Protein 7EF7 (pdb70)

Sequence (236 aa):
FSPINCLIFALDDTLYPLKTGIAPAVKKNIDDFLVEKFGFSESKASSLRVELFKTYGSTLAGLRALGHDVHPDEYHSFVHGRLPYGSIEPNNKLRNLLNKIKQRKIIFTNSDKNHAVKVLKKLGLEDCFEEMICFETMNPNLFGSTTRPDEYPVVLKPSLTAMDICIRVANVDPRRTVFLDDNIHNITAGKSVGLRTILVGRAEKTKDADYAVETVTEIATAVPEIWATATATGGF

Radius of gyration: 18.12 Å; Cα contacts (8 Å, |Δi|>4): 404; chains: 1; bounding box: 36×35×64 Å

B-factor: mean 50.55, std 9.49, range [36.73, 96.39]

Structure (mmCIF, N/CA/C/O backbone):
data_7EF7
#
_entry.id   7EF7
#
_cell.length_a   37.670
_cell.length_b   56.779
_cell.length_c   56.958
_cell.angle_alpha   90.00
_cell.angle_beta   92.92
_cell.angle_gamma   90.00
#
_symmetry.space_group_name_H-M   'P 1 21 1'
#
loop_
_entity.id
_entity.type
_entity.pdbx_description
1 polymer At2g32150/F22D22.10
2 non-polymer 'MAGNESIUM ION'
3 non-polymer "XANTHOSINE-5'-MONOPHOSPHATE"
4 water water
#
loop_
_atom_site.group_PDB
_atom_site.id
_atom_site.type_symbol
_atom_site.label_atom_id
_atom_site.label_alt_id
_atom_site.label_comp_id
_atom_site.label_asym_id
_atom_site.label_entity_id
_atom_site.label_seq_id
_atom_site.pdbx_PDB_ins_code
_atom_site.Cartn_x
_atom_site.Cartn_y
_atom_site.Cartn_z
_atom_site.occupancy
_atom_site.B_iso_or_equiv
_atom_site.auth_seq_id
_atom_site.auth_comp_id
_atom_site.auth_asym_id
_atom_site.auth_atom_id
_atom_site.pdbx_PDB_model_num
ATOM 1 N N . PHE A 1 3 ? 3.815 -8.750 9.014 1.00 61.12 3 PHE A N 1
ATOM 2 C CA . PHE A 1 3 ? 2.755 -7.949 8.414 1.00 64.76 3 PHE A CA 1
ATOM 3 C C . PHE A 1 3 ? 3.335 -6.907 7.458 1.00 59.95 3 PHE A C 1
ATOM 4 O O . PHE A 1 3 ? 4.204 -6.114 7.831 1.00 57.27 3 PHE A O 1
ATOM 12 N N . SER A 1 4 ? 2.844 -6.921 6.220 1.00 58.58 4 SER A N 1
ATOM 13 C CA . SER A 1 4 ? 3.266 -5.962 5.213 1.00 57.59 4 SER A CA 1
ATOM 14 C C . SER A 1 4 ? 2.047 -5.171 4.725 1.00 51.54 4 SER A C 1
ATOM 15 O O . SER A 1 4 ? 1.168 -5.737 4.075 1.00 55.60 4 SER A O 1
ATOM 17 N N . PRO A 1 5 ? 1.977 -3.873 5.079 1.00 48.03 5 PRO A N 1
ATOM 18 C CA . PRO A 1 5 ? 0.860 -3.008 4.698 1.00 47.03 5 PRO A CA 1
ATOM 19 C C . PRO A 1 5 ? 0.802 -2.808 3.192 1.00 46.57 5 PRO A C 1
ATOM 20 O O . PRO A 1 5 ? 1.815 -2.942 2.492 1.00 50.29 5 PRO A O 1
ATOM 24 N N . ILE A 1 6 ? -0.391 -2.484 2.728 1.00 46.03 6 ILE A N 1
ATOM 25 C CA . ILE A 1 6 ? -0.651 -2.232 1.321 1.00 42.23 6 ILE A CA 1
ATOM 26 C C . ILE A 1 6 ? -1.065 -0.778 1.208 1.00 44.30 6 ILE A C 1
ATOM 27 O O . ILE A 1 6 ? -2.055 -0.377 1.809 1.00 47.44 6 ILE A O 1
ATOM 32 N N . ASN A 1 7 ? -0.300 0.029 0.485 1.00 45.08 7 ASN A N 1
ATOM 33 C CA . ASN A 1 7 ? -0.659 1.438 0.350 1.00 44.25 7 ASN A CA 1
ATOM 34 C C . ASN A 1 7 ? -1.162 1.765 -1.063 1.00 50.21 7 ASN A C 1
ATOM 35 O O . ASN A 1 7 ? -1.656 2.863 -1.316 1.00 49.84 7 ASN A O 1
ATOM 40 N N . CYS A 1 8 ? -1.064 0.802 -1.973 1.00 46.04 8 CYS A N 1
ATOM 41 C CA . CYS A 1 8 ? -1.347 1.079 -3.382 1.00 47.27 8 CYS A CA 1
ATOM 42 C C . CYS A 1 8 ? -1.793 -0.171 -4.097 1.00 44.08 8 CYS A C 1
ATOM 43 O O . CYS A 1 8 ? -1.205 -1.232 -3.896 1.00 43.04 8 CYS A O 1
ATOM 46 N N . LEU A 1 9 ? -2.815 -0.049 -4.956 1.00 41.32 9 LEU A N 1
ATOM 47 C CA . LEU A 1 9 ? -3.267 -1.164 -5.769 1.00 39.81 9 LEU A CA 1
ATOM 48 C C . LEU A 1 9 ? -3.141 -0.736 -7.232 1.00 41.47 9 LEU A C 1
ATOM 49 O O . LEU A 1 9 ? -3.676 0.307 -7.621 1.00 43.44 9 LEU A O 1
ATOM 54 N N . ILE A 1 10 ? -2.483 -1.560 -8.034 1.00 39.44 10 ILE A N 1
ATOM 55 C CA . ILE A 1 10 ? -2.303 -1.283 -9.460 1.00 36.73 10 ILE A CA 1
ATOM 56 C C . ILE A 1 10 ? -3.052 -2.305 -10.273 1.00 40.69 10 ILE A C 1
ATOM 57 O O . ILE A 1 10 ? -2.825 -3.506 -10.123 1.00 41.10 10 ILE A O 1
ATOM 62 N N . PHE A 1 11 ? -3.950 -1.842 -11.151 1.00 40.58 11 PHE A N 1
ATOM 63 C CA . PHE A 1 11 ? -4.822 -2.737 -11.894 1.00 40.72 11 PHE A CA 1
ATOM 64 C C . PHE A 1 11 ? -4.558 -2.682 -13.383 1.00 39.55 11 PHE A C 1
ATOM 65 O O . PHE A 1 11 ? -4.556 -1.599 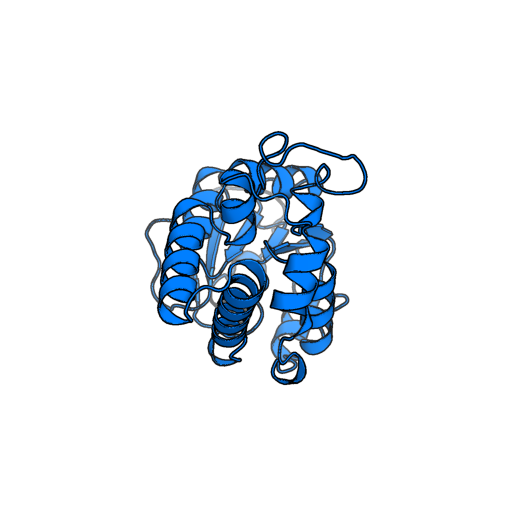-13.954 1.00 40.95 11 PHE A O 1
ATOM 73 N N . ALA A 1 12 ? -4.445 -3.839 -14.025 1.00 38.72 12 ALA A N 1
ATOM 74 C CA . ALA A 1 12 ? -4.570 -3.911 -15.469 1.00 41.72 12 ALA A CA 1
ATOM 75 C C . ALA A 1 12 ? -6.024 -3.598 -15.811 1.00 41.19 12 ALA A C 1
ATOM 76 O O . ALA A 1 12 ? -6.904 -3.543 -14.919 1.00 40.89 12 ALA A O 1
ATOM 78 N N . LEU A 1 13 ? -6.286 -3.395 -17.093 1.00 38.77 13 LEU A N 1
ATOM 79 C CA . LEU A 1 13 ? -7.646 -3.031 -17.526 1.00 40.73 13 LEU A CA 1
ATOM 80 C C . LEU A 1 13 ? -8.349 -4.188 -18.200 1.00 41.77 13 LEU A C 1
ATOM 81 O O . LEU A 1 13 ? -9.341 -4.727 -17.685 1.00 41.55 13 LEU A O 1
ATOM 86 N N . ASP A 1 14 ? -7.889 -4.549 -19.389 1.00 40.69 14 ASP A N 1
ATOM 87 C CA . ASP A 1 14 ? -8.652 -5.481 -20.214 1.00 42.57 14 ASP A CA 1
ATOM 88 C C . ASP A 1 14 ? -8.645 -6.888 -19.632 1.00 41.06 14 ASP A C 1
ATOM 89 O O . ASP A 1 14 ? -7.584 -7.473 -19.390 1.00 41.59 14 ASP A O 1
ATOM 94 N N . ASP A 1 15 ? -9.853 -7.399 -19.389 1.00 40.31 15 ASP A N 1
ATOM 95 C CA . ASP A 1 15 ? -10.079 -8.722 -18.794 1.00 42.25 15 ASP A CA 1
ATOM 96 C C . ASP A 1 15 ? -9.587 -8.846 -17.355 1.00 39.38 15 ASP A C 1
ATOM 97 O O . ASP A 1 15 ? -9.500 -9.952 -16.797 1.00 44.27 15 ASP A O 1
ATOM 102 N N . THR A 1 16 ? -9.309 -7.699 -16.743 1.00 40.03 16 THR A N 1
ATOM 103 C CA . THR A 1 16 ? -9.077 -7.615 -15.306 1.00 39.97 16 THR A CA 1
ATOM 104 C C . THR A 1 16 ? -10.250 -6.876 -14.626 1.00 41.55 16 THR A C 1
ATOM 105 O O . THR A 1 16 ? -10.865 -7.410 -13.707 1.00 44.49 16 THR A O 1
ATOM 109 N N . LEU A 1 17 ? -10.575 -5.666 -15.085 1.00 39.89 17 LEU A N 1
ATOM 110 C CA . LEU A 1 17 ? -11.681 -4.903 -14.501 1.00 39.43 17 LEU A CA 1
ATOM 111 C C . LEU A 1 17 ? -13.024 -5.252 -15.117 1.00 41.01 17 LEU A C 1
ATOM 112 O O . LEU A 1 17 ? -14.083 -4.848 -14.595 1.00 47.16 17 LEU A O 1
ATOM 117 N N . TYR A 1 18 ? -13.005 -5.971 -16.238 1.00 39.94 18 TYR A N 1
ATOM 118 C CA . TYR A 1 18 ? -14.241 -6.586 -16.719 1.00 42.48 18 TYR A CA 1
ATOM 119 C C . TYR A 1 18 ? -13.896 -8.042 -16.999 1.00 45.01 18 TYR A C 1
ATOM 120 O O . TYR A 1 18 ? -12.733 -8.368 -17.232 1.00 42.73 18 TYR A O 1
ATOM 129 N N . PRO A 1 19 ? -14.886 -8.929 -16.953 1.00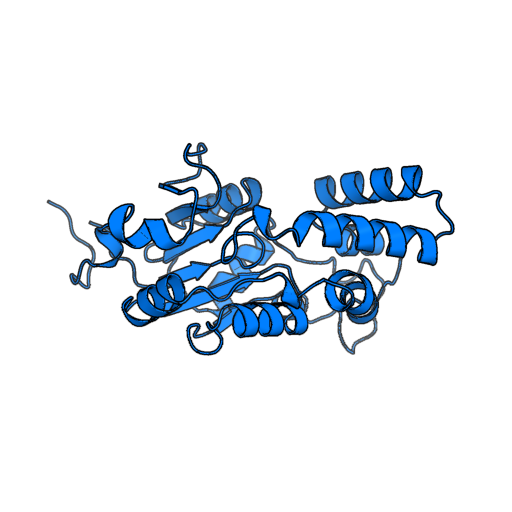 44.99 19 PRO A N 1
ATOM 130 C CA . PRO A 1 19 ? -14.593 -10.355 -17.131 1.00 43.80 19 PRO A CA 1
ATOM 131 C C . PRO A 1 19 ? -14.356 -10.727 -18.596 1.00 47.62 19 PRO A C 1
ATOM 132 O O . PRO A 1 19 ? -14.900 -10.072 -19.485 1.00 47.48 19 PRO A O 1
ATOM 136 N N . LEU A 1 20 ? -13.579 -11.780 -18.818 1.00 46.06 20 LEU A N 1
ATOM 137 C CA . LEU A 1 20 ? -13.258 -12.257 -20.171 1.00 43.57 20 LEU A CA 1
ATOM 138 C C . LEU A 1 20 ? -14.527 -12.512 -20.993 1.00 47.82 20 LEU A C 1
ATOM 139 O O . LEU A 1 20 ? -14.563 -12.237 -22.195 1.00 46.60 20 LEU A O 1
ATOM 144 N N . LYS A 1 21 ? -15.580 -12.998 -20.332 1.00 49.64 21 LYS A N 1
ATOM 145 C CA . LYS A 1 21 ? -16.837 -13.314 -21.020 1.00 47.28 21 LYS A CA 1
ATOM 146 C C . LYS A 1 21 ? -17.497 -12.107 -21.670 1.00 48.05 21 LYS A C 1
ATOM 147 O O . LYS A 1 21 ? -18.429 -12.263 -22.465 1.00 49.96 21 LYS A O 1
ATOM 153 N N . THR A 1 22 ? -17.060 -10.904 -21.306 1.00 43.93 22 THR A N 1
ATOM 154 C CA . THR A 1 22 ? -17.570 -9.689 -21.949 1.00 43.14 22 THR A CA 1
ATOM 155 C C . THR A 1 22 ? -17.488 -9.755 -23.473 1.00 47.34 22 THR A C 1
ATOM 156 O O . THR A 1 22 ? -18.377 -9.265 -24.166 1.00 47.51 22 THR A O 1
ATOM 160 N N . GLY A 1 23 ? -16.404 -10.343 -23.972 1.00 47.11 23 GLY A N 1
ATOM 161 C CA . GLY A 1 23 ? -16.288 -10.618 -25.394 1.00 44.31 23 GLY A CA 1
ATOM 162 C C . GLY A 1 23 ? -15.387 -9.629 -26.113 1.00 47.39 23 GLY A C 1
ATOM 163 O O . GLY A 1 23 ? -15.346 -9.594 -27.343 1.00 45.68 23 GLY A O 1
ATOM 164 N N . ILE A 1 24 ? -14.695 -8.786 -25.358 1.00 42.99 24 ILE A N 1
ATOM 165 C CA . ILE A 1 24 ? -13.817 -7.800 -25.996 1.00 45.49 24 ILE A CA 1
ATOM 166 C C . ILE A 1 24 ? -12.577 -8.498 -26.585 1.00 45.46 24 ILE A C 1
ATOM 167 O O . ILE A 1 24 ? -12.130 -8.159 -27.707 1.00 42.38 24 ILE A O 1
ATOM 172 N N . ALA A 1 25 ? -12.042 -9.487 -25.866 1.00 43.80 25 ALA A N 1
ATOM 173 C CA . ALA A 1 25 ? -10.809 -10.171 -26.280 1.00 44.22 25 ALA A CA 1
ATOM 174 C C . ALA A 1 25 ? -10.934 -10.766 -27.687 1.00 43.96 25 ALA A C 1
ATOM 175 O O . ALA A 1 25 ? -10.071 -10.504 -28.499 1.00 42.04 25 ALA A O 1
ATOM 177 N N . PRO A 1 26 ? -12.018 -11.520 -27.987 1.00 46.40 26 PRO A N 1
ATOM 178 C CA . PRO A 1 26 ? -12.137 -12.015 -29.370 1.00 46.24 26 PRO A CA 1
ATOM 179 C C . PRO A 1 26 ? -12.298 -10.899 -30.381 1.00 45.27 26 PRO A C 1
ATOM 180 O O . PRO A 1 26 ? -11.831 -11.039 -31.524 1.00 47.80 26 PRO A O 1
ATOM 184 N N . ALA A 1 27 ? -12.958 -9.814 -30.005 1.00 42.94 27 ALA A N 1
ATOM 185 C CA . ALA A 1 27 ? -13.162 -8.724 -30.959 1.00 44.81 27 ALA A CA 1
ATOM 186 C C . ALA A 1 27 ? -11.811 -8.049 -31.262 1.00 43.31 27 ALA A C 1
ATOM 187 O O . ALA A 1 27 ? -11.575 -7.604 -32.389 1.00 41.86 27 ALA A O 1
ATOM 189 N N . VAL A 1 28 ? -10.940 -7.944 -30.250 1.00 41.87 28 VAL A N 1
ATOM 190 C CA . VAL A 1 28 ? -9.610 -7.376 -30.474 1.00 41.33 28 VAL A CA 1
ATOM 191 C C . VAL A 1 28 ? -8.841 -8.234 -31.451 1.00 40.64 28 VAL A C 1
ATOM 192 O O . VAL A 1 28 ? -8.233 -7.707 -32.386 1.00 40.64 28 VAL A O 1
ATOM 196 N N . LYS A 1 29 ? -8.816 -9.547 -31.223 1.00 44.17 29 LYS A N 1
ATOM 197 C CA . LYS A 1 29 ? -8.154 -10.477 -32.144 1.00 44.39 29 LYS A CA 1
ATOM 198 C C . LYS A 1 29 ? -8.655 -10.336 -33.597 1.00 47.73 29 LYS A C 1
ATOM 199 O O . LYS A 1 29 ? -7.855 -10.238 -34.539 1.00 44.61 29 LYS A O 1
ATOM 205 N N . LYS A 1 30 ? -9.967 -10.310 -33.774 1.00 44.49 30 LYS A N 1
ATOM 206 C CA . LYS A 1 30 ? -10.552 -10.134 -35.111 1.00 43.01 30 LYS A CA 1
ATOM 207 C C . LYS A 1 30 ? -10.136 -8.818 -35.743 1.00 44.26 30 LYS A C 1
ATOM 208 O O . LYS A 1 30 ? -9.808 -8.753 -36.949 1.00 45.61 30 LYS A O 1
ATOM 214 N N . ASN A 1 31 ? -10.135 -7.756 -34.949 1.00 40.62 31 ASN A N 1
ATOM 215 C CA . ASN A 1 31 ? -9.753 -6.445 -35.458 1.00 42.59 31 ASN A CA 1
ATOM 216 C C . ASN A 1 31 ? -8.278 -6.381 -35.841 1.00 44.58 31 ASN A C 1
ATOM 217 O O . ASN A 1 31 ? -7.948 -5.797 -36.857 1.00 41.71 31 ASN A O 1
ATOM 222 N N . ILE A 1 32 ? -7.408 -6.985 -35.042 1.00 42.05 32 ILE A N 1
ATOM 223 C CA . ILE A 1 32 ? -6.001 -7.083 -35.431 1.00 38.67 32 ILE A CA 1
ATOM 224 C C . ILE A 1 32 ? -5.862 -7.827 -36.764 1.00 42.97 32 ILE A C 1
ATOM 225 O O . ILE A 1 32 ? -5.134 -7.373 -37.663 1.00 41.81 32 ILE A O 1
ATOM 230 N N . ASP A 1 33 ? -6.540 -8.962 -36.889 1.00 43.33 33 ASP A N 1
ATOM 231 C CA . ASP A 1 33 ? -6.473 -9.709 -38.152 1.00 45.11 33 ASP A CA 1
ATOM 232 C C . ASP A 1 33 ? -6.964 -8.854 -39.319 1.00 49.00 33 ASP A C 1
ATOM 233 O O . ASP A 1 33 ? -6.329 -8.837 -40.399 1.00 44.29 33 ASP A O 1
ATOM 238 N N . ASP A 1 34 ? -8.054 -8.116 -39.106 1.00 44.46 34 ASP A N 1
ATOM 239 C CA . ASP A 1 34 ? -8.590 -7.283 -40.186 1.00 46.08 34 ASP A CA 1
ATOM 240 C C . ASP A 1 34 ? -7.609 -6.154 -40.529 1.00 45.05 34 ASP A C 1
ATOM 241 O O . ASP A 1 34 ? -7.480 -5.737 -41.680 1.00 44.33 34 ASP A O 1
ATOM 246 N N . PHE A 1 35 ? -6.913 -5.662 -39.513 1.00 43.22 35 PHE A N 1
ATOM 247 C CA . PHE A 1 35 ? -5.932 -4.623 -39.721 1.00 43.15 35 PHE A CA 1
ATOM 248 C C . PHE A 1 35 ? -4.776 -5.152 -40.599 1.00 46.36 35 PHE A C 1
ATOM 249 O O . PHE A 1 35 ? -4.321 -4.478 -41.525 1.00 42.61 35 PHE A O 1
ATOM 257 N N . LEU A 1 36 ? -4.332 -6.373 -40.319 1.00 42.32 36 LEU A N 1
ATOM 258 C CA . LEU A 1 36 ? -3.216 -6.958 -41.040 1.00 41.98 36 LEU A CA 1
ATOM 259 C C . LEU A 1 36 ? -3.626 -7.271 -42.468 1.00 42.31 36 LEU A C 1
ATOM 260 O O . LEU A 1 36 ? -2.814 -7.105 -43.396 1.00 43.66 36 LEU A O 1
ATOM 265 N N . VAL A 1 37 ? -4.865 -7.718 -42.643 1.00 39.67 37 VAL A N 1
ATOM 266 C CA . VAL A 1 37 ? -5.357 -7.962 -44.013 1.00 39.64 37 VAL A CA 1
ATOM 267 C C . VAL A 1 37 ? -5.386 -6.640 -44.777 1.00 46.88 37 VAL A C 1
ATOM 268 O O . VAL A 1 37 ? -4.965 -6.576 -45.935 1.00 43.45 37 VAL A O 1
ATOM 272 N N . GLU A 1 38 ? -5.891 -5.588 -44.149 1.00 43.49 38 GLU A N 1
ATOM 273 C CA . GLU A 1 38 ? -5.959 -4.279 -44.790 1.00 49.36 38 GLU A CA 1
ATOM 274 C C . GLU A 1 38 ? -4.579 -3.753 -45.160 1.00 50.54 38 GLU A C 1
ATOM 275 O O . GLU A 1 38 ? -4.371 -3.262 -46.263 1.00 49.13 38 GLU A O 1
ATOM 281 N N . LYS A 1 39 ? -3.641 -3.873 -44.229 1.00 43.04 39 LYS A N 1
ATOM 282 C CA . LYS A 1 39 ? -2.274 -3.419 -44.429 1.00 47.75 39 LYS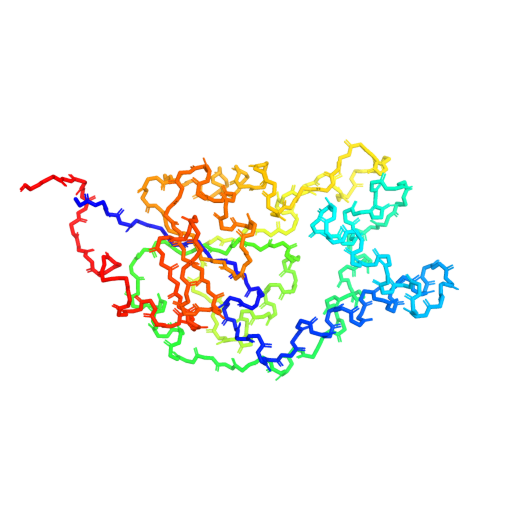 A CA 1
ATOM 283 C C . LYS A 1 39 ? -1.515 -4.194 -45.499 1.00 48.00 39 LYS A C 1
ATOM 284 O O . LYS A 1 39 ? -0.802 -3.606 -46.327 1.00 45.25 39 LYS A O 1
ATOM 290 N N . PHE A 1 40 ? -1.634 -5.518 -45.477 1.00 43.54 40 PHE A N 1
ATOM 291 C CA . PHE A 1 40 ? -0.689 -6.331 -46.245 1.00 41.88 40 PHE A CA 1
ATOM 292 C C . PHE A 1 40 ? -1.310 -7.208 -47.313 1.00 45.94 40 PHE A C 1
ATOM 293 O O . PHE A 1 40 ? -0.585 -7.828 -48.100 1.00 48.78 40 PHE A O 1
ATOM 301 N N . GLY A 1 41 ? -2.633 -7.248 -47.364 1.00 43.91 41 GLY A N 1
ATOM 302 C CA . GLY A 1 41 ? -3.306 -8.078 -48.353 1.00 50.21 41 GLY A CA 1
ATOM 303 C C . GLY A 1 41 ? -3.199 -9.559 -48.018 1.00 48.89 41 GLY A C 1
ATOM 304 O O . GLY A 1 41 ? -3.401 -10.404 -48.894 1.00 58.56 41 GLY A O 1
ATOM 305 N N . PHE A 1 42 ? -2.904 -9.861 -46.749 1.00 51.99 42 PHE A N 1
ATOM 306 C CA . PHE A 1 42 ? -2.852 -11.233 -46.238 1.00 55.88 42 PHE A CA 1
ATOM 307 C C . PHE A 1 42 ? -4.190 -11.933 -46.366 1.00 46.70 42 PHE A C 1
ATOM 308 O O . PHE A 1 42 ? -5.236 -11.286 -46.306 1.00 49.23 42 PHE A O 1
ATOM 316 N N . SER A 1 43 ? -4.180 -13.260 -46.471 1.00 46.42 43 SER A N 1
ATOM 317 C CA . SER A 1 43 ? -5.408 -14.010 -46.171 1.00 47.82 43 SER A CA 1
ATOM 318 C C . SER A 1 43 ? -5.719 -13.888 -44.670 1.00 45.95 43 SER A C 1
ATOM 319 O O . SER A 1 43 ? -4.856 -13.504 -43.890 1.00 46.45 43 SER A O 1
ATOM 322 N N . GLU A 1 44 ? -6.934 -14.219 -44.264 1.00 45.66 44 GLU A N 1
ATOM 323 C CA . GLU A 1 44 ? -7.285 -14.118 -42.847 1.00 48.98 44 GLU A CA 1
ATOM 324 C C . GLU A 1 44 ? -6.503 -15.134 -42.011 1.00 50.50 44 GLU A C 1
ATOM 325 O O . GLU A 1 44 ? -6.087 -14.853 -40.873 1.00 48.48 44 GLU A O 1
ATOM 331 N N . SER A 1 45 ? -6.277 -16.308 -42.592 1.00 50.40 45 SER A N 1
ATOM 332 C CA . SER A 1 45 ? -5.500 -17.360 -41.937 1.00 52.19 45 SER A CA 1
ATOM 333 C C . SER A 1 45 ? -4.054 -16.927 -41.698 1.00 47.54 45 SER A C 1
ATOM 334 O O . SER A 1 45 ? -3.507 -17.154 -40.616 1.00 48.20 45 SER A O 1
ATOM 337 N N . LYS A 1 46 ? -3.447 -16.274 -42.680 1.00 47.30 46 LYS A N 1
ATOM 338 C CA . LYS A 1 46 ? -2.072 -15.809 -42.521 1.00 45.74 46 LYS A CA 1
ATOM 339 C C . LYS A 1 46 ? -2.032 -14.660 -41.516 1.00 48.28 46 LYS A C 1
ATOM 340 O O . LYS A 1 46 ? -1.110 -14.577 -40.702 1.00 46.30 46 LYS A O 1
ATOM 346 N N . ALA A 1 47 ? -3.052 -13.800 -41.555 1.00 47.48 47 ALA A N 1
ATOM 347 C CA . ALA A 1 47 ? -3.149 -12.675 -40.626 1.00 47.53 47 ALA A CA 1
ATOM 348 C C . ALA A 1 47 ? -3.152 -13.173 -39.181 1.00 47.04 47 ALA A C 1
ATOM 349 O O . ALA A 1 47 ? -2.388 -12.686 -38.348 1.00 45.58 47 ALA A O 1
ATOM 351 N N . SER A 1 48 ? -3.999 -14.157 -38.898 1.00 47.89 48 SER A N 1
ATOM 352 C CA . SER A 1 48 ? -4.129 -14.675 -37.537 1.00 48.21 48 SER A CA 1
ATOM 353 C C . SER A 1 48 ? -2.819 -15.283 -37.067 1.00 51.99 48 SER A C 1
ATOM 354 O O . SER A 1 48 ? -2.393 -15.066 -35.928 1.00 50.51 48 SER A O 1
ATOM 357 N N . SER A 1 49 ? -2.204 -16.061 -37.953 1.00 50.77 49 SER A N 1
ATOM 358 C CA . SER A 1 49 ? -0.889 -16.670 -37.719 1.00 47.92 49 SER A CA 1
ATOM 359 C C . SER A 1 49 ? 0.152 -15.628 -37.325 1.00 51.35 49 SER A C 1
ATOM 360 O O . SER A 1 49 ? 0.942 -15.822 -36.382 1.00 53.38 49 SER A O 1
ATOM 363 N N . LEU A 1 50 ? 0.148 -14.505 -38.032 1.00 46.06 50 LEU A N 1
ATOM 364 C CA . LEU A 1 50 ? 1.106 -13.447 -37.765 1.00 44.59 50 LEU A CA 1
ATOM 365 C C . LEU A 1 50 ? 0.793 -12.748 -36.446 1.00 45.98 50 LEU A C 1
ATOM 366 O O . LEU A 1 50 ? 1.714 -12.459 -35.679 1.00 49.47 50 LEU A O 1
ATOM 371 N N . ARG A 1 51 ? -0.492 -12.496 -36.181 1.00 45.26 51 ARG A N 1
ATOM 372 C CA . ARG A 1 51 ? -0.896 -11.852 -34.949 1.00 42.60 51 ARG A CA 1
ATOM 373 C C . ARG A 1 51 ? -0.382 -12.648 -33.764 1.00 48.15 51 ARG A C 1
ATOM 374 O O . ARG A 1 51 ? 0.199 -12.081 -32.839 1.00 47.54 51 ARG A O 1
ATOM 382 N N . VAL A 1 52 ? -0.610 -13.959 -33.783 1.00 46.07 52 VAL A N 1
ATOM 383 C CA . VAL A 1 52 ? -0.247 -14.787 -32.617 1.00 46.54 52 VAL A CA 1
ATOM 384 C C . VAL A 1 52 ? 1.263 -14.845 -32.453 1.00 53.38 52 VAL A C 1
ATOM 385 O O . VAL A 1 52 ? 1.791 -14.771 -31.326 1.00 50.83 52 VAL A O 1
ATOM 389 N N . GLU A 1 53 ? 1.964 -14.953 -33.570 1.00 50.06 53 GLU A N 1
ATOM 390 C CA . GLU A 1 53 ? 3.424 -14.926 -33.561 1.00 47.41 53 GLU A CA 1
ATOM 391 C C . GLU A 1 53 ? 3.949 -13.637 -32.924 1.00 52.43 53 GLU A C 1
ATOM 392 O O . GLU A 1 53 ? 4.814 -13.680 -32.048 1.00 55.90 53 GLU A O 1
ATOM 398 N N . LEU A 1 54 ? 3.409 -12.498 -33.346 1.00 46.92 54 LEU A N 1
ATOM 399 C CA . LEU A 1 54 ? 3.895 -11.191 -32.896 1.00 45.99 54 LEU A CA 1
ATOM 400 C C . LEU A 1 54 ? 3.501 -10.907 -31.457 1.00 49.6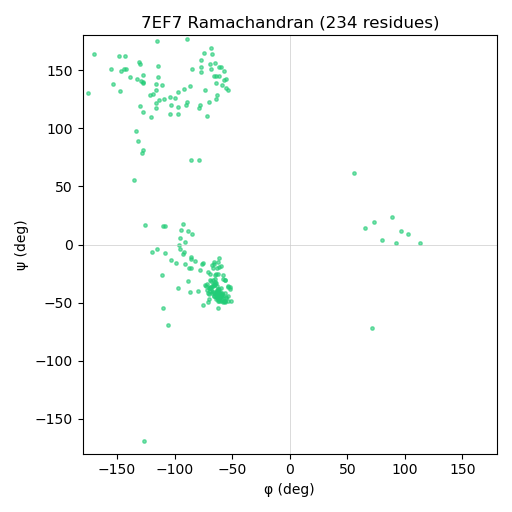9 54 LEU A C 1
ATOM 401 O O . LEU A 1 54 ? 4.269 -10.287 -30.721 1.00 47.13 54 LEU A O 1
ATOM 406 N N . PHE A 1 55 ? 2.313 -11.356 -31.058 1.00 46.11 55 PHE A N 1
ATOM 407 C CA . PHE A 1 55 ? 1.840 -11.207 -29.676 1.00 46.61 55 PHE A CA 1
ATOM 408 C C . PHE A 1 55 ? 2.705 -12.031 -28.728 1.00 52.11 55 PHE A C 1
ATOM 409 O O . PHE A 1 55 ? 3.122 -11.557 -27.667 1.00 53.02 55 PHE A O 1
ATOM 417 N N . LYS A 1 56 ? 2.994 -13.259 -29.136 1.00 53.80 56 LYS A N 1
ATOM 418 C CA . LYS A 1 56 ? 3.851 -14.165 -28.363 1.00 57.21 56 LYS A CA 1
ATOM 419 C C . LYS A 1 56 ? 5.283 -13.636 -28.212 1.00 57.59 56 LYS A C 1
ATOM 420 O O . LYS A 1 56 ? 5.900 -13.749 -27.148 1.00 57.21 56 LYS A O 1
ATOM 426 N N . THR A 1 57 ? 5.816 -13.034 -29.263 1.00 54.56 57 THR A N 1
ATOM 427 C CA . THR A 1 57 ? 7.218 -12.618 -29.248 1.00 52.70 57 THR A CA 1
ATOM 428 C C . THR A 1 57 ? 7.411 -11.224 -28.645 1.00 59.38 57 THR A C 1
ATOM 429 O O . THR A 1 57 ? 8.334 -11.012 -27.856 1.00 60.19 57 THR A O 1
ATOM 433 N N . TYR A 1 58 ? 6.519 -10.292 -28.968 1.00 52.64 58 TYR A N 1
ATOM 434 C CA . TYR A 1 58 ? 6.692 -8.889 -28.585 1.00 47.46 58 TYR A CA 1
ATOM 435 C C . TYR A 1 58 ? 5.639 -8.352 -27.622 1.00 45.74 58 TYR A C 1
ATOM 436 O O . TYR A 1 58 ? 5.726 -7.201 -27.204 1.00 51.80 58 TYR A O 1
ATOM 445 N N . GLY A 1 59 ? 4.646 -9.167 -27.288 1.00 48.20 59 GLY A N 1
ATOM 446 C CA . GLY A 1 59 ? 3.586 -8.746 -26.391 1.00 48.69 59 GLY A CA 1
ATOM 447 C C . GLY A 1 59 ? 2.495 -7.907 -27.029 1.00 42.62 59 GLY A C 1
ATOM 448 O O . GLY A 1 59 ? 1.589 -7.453 -26.338 1.00 45.30 59 GLY A O 1
ATOM 449 N N . SER A 1 60 ? 2.589 -7.719 -28.341 1.00 42.58 60 SER A N 1
ATOM 450 C CA . SER A 1 60 ? 1.746 -6.779 -29.055 1.00 42.94 60 SER A CA 1
ATOM 451 C C . SER A 1 60 ? 2.018 -6.871 -30.566 1.00 43.02 60 SER A C 1
ATOM 452 O O . SER A 1 60 ? 3.160 -6.831 -30.985 1.00 44.38 60 SER A O 1
ATOM 455 N N . THR A 1 61 ? 0.959 -6.987 -31.371 1.00 40.73 61 THR A N 1
ATOM 456 C CA . THR A 1 61 ? 1.096 -6.973 -32.819 1.00 40.86 61 THR A CA 1
ATOM 457 C C . THR A 1 61 ? 1.687 -5.647 -33.297 1.00 42.60 61 THR A C 1
ATOM 458 O O . THR A 1 61 ? 2.528 -5.639 -34.204 1.00 42.27 61 THR A O 1
ATOM 462 N N . LEU A 1 62 ? 1.288 -4.537 -32.679 1.00 39.69 62 LEU A N 1
ATOM 463 C CA . LEU A 1 62 ? 1.852 -3.230 -33.015 1.00 41.48 62 LEU A CA 1
ATOM 464 C C . LEU A 1 62 ? 3.345 -3.189 -32.753 1.00 40.85 62 LEU A C 1
ATOM 465 O O . LEU A 1 62 ? 4.128 -2.736 -33.610 1.00 42.37 62 LEU A O 1
ATOM 470 N N . ALA A 1 63 ? 3.754 -3.673 -31.591 1.00 38.34 63 ALA A N 1
ATOM 471 C CA . ALA A 1 63 ? 5.176 -3.719 -31.273 1.00 41.39 63 ALA A CA 1
ATOM 472 C C . ALA A 1 63 ? 5.935 -4.562 -32.288 1.00 41.49 63 ALA A C 1
ATOM 473 O O . ALA A 1 63 ? 7.049 -4.207 -32.736 1.00 43.46 63 ALA A O 1
ATOM 475 N N . GLY A 1 64 ? 5.356 -5.707 -32.615 1.00 42.23 64 GLY A N 1
ATOM 476 C CA . GLY A 1 64 ? 5.940 -6.627 -33.570 1.00 46.46 64 GLY A CA 1
ATOM 477 C C . GLY A 1 64 ? 6.110 -6.048 -34.964 1.00 45.70 64 GLY A C 1
ATOM 478 O O . GLY A 1 64 ? 7.171 -6.238 -35.583 1.00 47.41 64 GLY A O 1
ATOM 479 N N . LEU A 1 65 ? 5.092 -5.354 -35.480 1.00 44.34 65 LEU A N 1
ATOM 480 C CA . LEU A 1 65 ? 5.147 -4.762 -36.814 1.00 46.33 65 LEU A CA 1
ATOM 481 C C . LEU A 1 65 ? 6.247 -3.711 -36.893 1.00 48.81 65 LEU A C 1
ATOM 482 O O . LEU A 1 65 ? 6.990 -3.648 -37.870 1.00 47.46 65 LEU A O 1
ATOM 487 N N . ARG A 1 66 ? 6.366 -2.896 -35.849 1.00 46.45 66 ARG A N 1
ATOM 488 C CA . ARG A 1 66 ? 7.381 -1.850 -35.820 1.00 46.95 66 ARG A CA 1
ATOM 489 C C . ARG A 1 66 ? 8.788 -2.439 -35.698 1.00 49.14 66 ARG A C 1
ATOM 490 O O . ARG A 1 66 ? 9.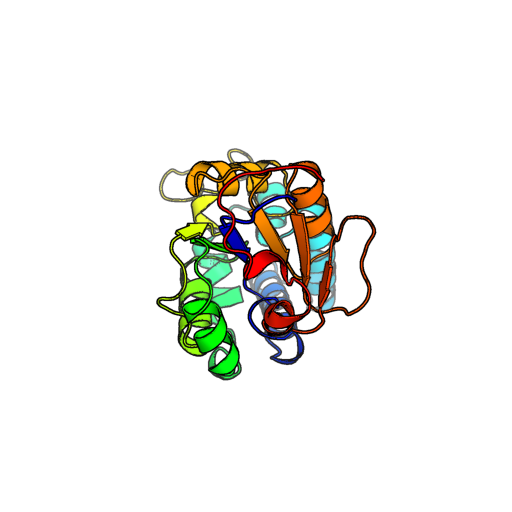734 -1.930 -36.307 1.00 51.87 66 ARG A O 1
ATOM 498 N N . ALA A 1 67 ? 8.920 -3.521 -34.938 1.00 47.34 67 ALA A N 1
ATOM 499 C CA . ALA A 1 67 ? 10.205 -4.218 -34.818 1.00 51.51 67 ALA A CA 1
ATOM 500 C C . ALA A 1 67 ? 10.644 -4.821 -36.156 1.00 49.34 67 ALA A C 1
ATOM 501 O O . ALA A 1 67 ? 11.851 -4.945 -36.430 1.00 54.87 67 ALA A O 1
ATOM 503 N N . LEU A 1 68 ? 9.667 -5.186 -36.982 1.00 51.68 68 LEU A N 1
ATOM 504 C CA . LEU A 1 68 ? 9.921 -5.734 -38.315 1.00 56.17 68 LEU A CA 1
ATOM 505 C C . LEU A 1 68 ? 10.115 -4.651 -39.373 1.00 53.41 68 LEU A C 1
ATOM 506 O O . LEU A 1 68 ? 10.148 -4.949 -40.563 1.00 57.28 68 LEU A O 1
ATOM 511 N N . GLY A 1 69 ? 10.223 -3.400 -38.949 1.00 49.52 69 GLY A N 1
ATOM 512 C CA . GLY A 1 69 ? 10.472 -2.305 -39.870 1.00 50.97 69 GLY A CA 1
ATOM 513 C C . GLY A 1 69 ? 9.285 -1.552 -40.443 1.00 53.84 69 GLY A C 1
ATOM 514 O O . GLY A 1 69 ? 9.477 -0.633 -41.248 1.00 55.35 69 GLY A O 1
ATOM 515 N N . HIS A 1 70 ? 8.057 -1.911 -40.044 1.00 45.33 7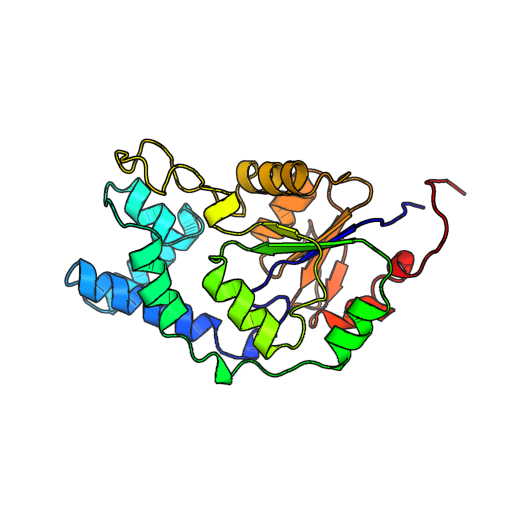0 HIS A N 1
ATOM 516 C CA . HIS A 1 70 ? 6.887 -1.234 -40.569 1.00 46.32 70 HIS A CA 1
ATOM 517 C C . HIS A 1 70 ? 6.535 -0.025 -39.699 1.00 53.87 70 HIS A C 1
ATOM 518 O O . HIS A 1 70 ? 6.315 -0.172 -38.491 1.00 48.73 70 HIS A O 1
ATOM 525 N N . ASP A 1 71 ? 6.479 1.160 -40.304 1.00 47.94 71 ASP A N 1
ATOM 526 C CA . ASP A 1 71 ? 6.256 2.396 -39.559 1.00 46.65 71 ASP A CA 1
ATOM 527 C C . ASP A 1 71 ? 4.770 2.642 -39.361 1.00 47.51 71 ASP A C 1
ATOM 528 O O . ASP A 1 71 ? 4.181 3.528 -39.980 1.00 53.25 71 ASP A O 1
ATOM 533 N N . VAL A 1 72 ? 4.177 1.853 -38.480 1.00 43.23 72 VAL A N 1
ATOM 534 C CA . VAL A 1 72 ? 2.759 1.949 -38.177 1.00 46.82 72 VAL A CA 1
ATOM 535 C C . VAL A 1 72 ? 2.548 2.922 -37.018 1.00 41.68 72 VAL A C 1
ATOM 536 O O . VAL A 1 72 ? 3.096 2.718 -35.933 1.00 45.25 72 VAL A O 1
ATOM 540 N N . HIS A 1 73 ? 1.791 3.997 -37.230 1.00 44.05 73 HIS A N 1
ATOM 541 C CA . HIS A 1 73 ? 1.587 4.957 -36.152 1.00 49.35 73 HIS A CA 1
ATOM 542 C C . HIS A 1 73 ? 0.636 4.367 -35.120 1.00 46.18 73 HIS A C 1
ATOM 543 O O . HIS A 1 73 ? -0.395 3.798 -35.478 1.00 44.31 73 HIS A O 1
ATOM 550 N N . PRO A 1 74 ? 0.997 4.469 -33.831 1.00 46.11 74 PRO A N 1
ATOM 551 C CA . PRO A 1 74 ? 0.096 3.896 -32.826 1.00 49.78 74 PRO A CA 1
ATOM 552 C C . PRO A 1 74 ? -1.344 4.360 -32.966 1.00 44.66 74 PRO A C 1
ATOM 553 O O . PRO A 1 74 ? -2.257 3.536 -32.765 1.00 44.60 74 PRO A O 1
ATOM 557 N N . ASP A 1 75 ? -1.571 5.618 -33.348 1.00 44.47 75 ASP A N 1
ATOM 558 C CA . ASP A 1 75 ? -2.946 6.098 -33.484 1.00 46.08 75 ASP A CA 1
ATOM 559 C C . ASP A 1 75 ? -3.712 5.319 -34.556 1.00 47.62 75 ASP A C 1
ATOM 560 O O . ASP A 1 75 ? -4.890 4.995 -34.367 1.00 44.58 75 ASP A O 1
ATOM 565 N N . GLU A 1 76 ? -3.060 5.026 -35.680 1.00 47.88 76 GLU A N 1
ATOM 566 C CA . GLU A 1 76 ? -3.749 4.304 -36.759 1.00 44.09 76 GLU A CA 1
ATOM 567 C C . GLU A 1 76 ? -4.151 2.928 -36.265 1.00 42.82 76 GLU A C 1
ATOM 568 O O . GLU A 1 76 ? -5.284 2.499 -36.438 1.00 43.90 76 GLU A O 1
ATOM 574 N N . TYR A 1 77 ? -3.223 2.267 -35.585 1.00 43.48 77 TYR A N 1
ATOM 575 C CA . TYR A 1 77 ? -3.439 0.937 -35.052 1.00 44.14 77 TYR A CA 1
ATOM 576 C C . TYR A 1 77 ? -4.560 0.937 -34.028 1.00 43.10 77 TYR A C 1
ATOM 577 O O . TYR A 1 77 ? -5.502 0.161 -34.127 1.00 41.35 77 TYR A O 1
ATOM 586 N N . HIS A 1 78 ? -4.446 1.794 -33.016 1.00 41.77 78 HIS A N 1
ATOM 587 C CA . HIS A 1 78 ? -5.465 1.773 -31.968 1.00 39.56 78 HIS A CA 1
ATOM 588 C C . HIS A 1 78 ? -6.845 2.208 -32.444 1.00 44.14 78 HIS A C 1
ATOM 589 O O . HIS A 1 78 ? -7.837 1.707 -31.939 1.00 44.31 78 HIS A O 1
ATOM 596 N N . SER A 1 79 ? -6.906 3.102 -33.434 1.00 43.27 79 SER A N 1
ATOM 597 C CA . SER A 1 79 ? -8.199 3.538 -33.982 1.00 44.23 79 SER A CA 1
ATOM 598 C C . SER A 1 79 ? -8.929 2.377 -34.609 1.00 47.04 79 SER A C 1
ATOM 599 O O . SER A 1 79 ? -10.145 2.241 -34.474 1.00 46.37 79 SER A O 1
ATOM 602 N N . PHE A 1 80 ? -8.181 1.544 -35.315 1.00 40.65 80 PHE A N 1
ATOM 603 C CA . PHE A 1 80 ? -8.738 0.391 -35.991 1.00 44.65 80 PHE A CA 1
ATOM 604 C C . PHE A 1 80 ? -9.050 -0.703 -34.968 1.00 40.36 80 PHE A C 1
ATOM 605 O O . PHE A 1 80 ? -10.184 -1.172 -34.877 1.00 42.67 80 PHE A O 1
ATOM 613 N N . VAL A 1 81 ? -8.067 -1.057 -34.150 1.00 39.34 81 VAL A N 1
ATOM 614 C CA . VAL A 1 81 ? -8.157 -2.271 -33.343 1.00 42.44 81 VAL A CA 1
ATOM 615 C C . VAL A 1 81 ? -9.026 -2.060 -32.096 1.00 41.68 81 VAL A C 1
ATOM 616 O O . VAL A 1 81 ? -9.813 -2.933 -31.747 1.00 44.83 81 VAL A O 1
ATOM 620 N N . HIS A 1 82 ? -8.905 -0.900 -31.455 1.00 40.17 82 HIS A N 1
ATOM 621 C CA . HIS A 1 82 ? -9.735 -0.596 -30.302 1.00 43.45 82 HIS A CA 1
ATOM 622 C C . HIS A 1 82 ? -10.942 0.249 -30.691 1.00 42.56 82 HIS A C 1
ATOM 623 O O . HIS A 1 82 ? -12.031 0.045 -30.152 1.00 41.23 82 HIS A O 1
ATOM 630 N N . GLY A 1 83 ? -10.769 1.181 -31.622 1.00 43.75 83 GLY A N 1
ATOM 631 C CA . GLY A 1 83 ? -11.854 2.065 -32.027 1.00 47.05 83 GLY A CA 1
ATOM 632 C C . GLY A 1 83 ? -13.086 1.349 -32.557 1.00 45.63 83 GLY A C 1
ATOM 633 O O . GLY A 1 83 ? -14.193 1.862 -32.441 1.00 49.97 83 GLY A O 1
ATOM 634 N N . ARG A 1 84 ? -12.898 0.145 -33.091 1.00 44.30 84 ARG A N 1
ATOM 635 C CA . ARG A 1 84 ? -14.003 -0.651 -33.631 1.00 48.68 84 ARG A CA 1
ATOM 636 C C . ARG A 1 84 ? -14.666 -1.615 -32.632 1.00 45.54 84 ARG A C 1
ATOM 637 O O . ARG A 1 84 ? -15.572 -2.358 -32.998 1.00 48.93 84 ARG A O 1
ATOM 645 N N . LEU A 1 85 ? -14.221 -1.606 -31.380 1.00 44.90 85 LEU A N 1
ATOM 646 C CA . LEU A 1 85 ? -14.736 -2.536 -30.364 1.00 43.03 85 LEU A CA 1
ATOM 647 C C . LEU A 1 85 ? -16.189 -2.289 -29.964 1.00 44.08 85 LEU A C 1
ATOM 648 O O . LEU A 1 85 ? -16.658 -1.155 -29.964 1.00 44.98 85 LEU A O 1
ATOM 653 N N . PRO A 1 86 ? -16.880 -3.356 -29.556 1.00 42.04 86 PRO A N 1
ATOM 654 C CA . PRO A 1 86 ? -18.256 -3.302 -29.033 1.00 42.91 86 PRO A CA 1
ATOM 655 C C . PRO A 1 86 ? -18.254 -2.831 -27.583 1.00 45.82 86 PRO A C 1
ATOM 656 O O . PRO A 1 86 ? -18.479 -3.626 -26.670 1.00 46.46 86 PRO A O 1
ATOM 660 N N . TYR A 1 87 ? -17.989 -1.543 -27.365 1.00 43.38 87 TYR A N 1
ATOM 661 C CA . TYR A 1 87 ? -17.904 -1.030 -26.003 1.00 41.93 87 TYR A CA 1
ATOM 662 C C . TYR A 1 87 ? -19.208 -1.168 -25.249 1.00 45.29 87 TYR A C 1
ATOM 663 O O . TYR A 1 87 ? -19.200 -1.240 -24.023 1.00 43.60 87 TYR A O 1
ATOM 672 N N . GLY A 1 88 ? -20.323 -1.208 -25.972 1.00 45.25 88 GLY A N 1
ATOM 673 C CA . GLY A 1 88 ? -21.617 -1.320 -25.305 1.00 47.48 88 GLY A CA 1
ATOM 674 C C . GLY A 1 88 ? -21.811 -2.638 -24.583 1.00 49.04 88 GLY A C 1
ATOM 675 O O . GLY A 1 88 ? -22.735 -2.766 -23.758 1.00 46.32 88 GLY A O 1
ATOM 676 N N . SER A 1 89 ? -20.958 -3.609 -24.904 1.00 49.16 89 SER A N 1
ATOM 677 C CA . SER A 1 89 ? -20.944 -4.941 -24.303 1.00 43.61 89 SER A CA 1
ATOM 678 C C . SER A 1 89 ? -20.334 -4.967 -22.916 1.00 50.52 89 SER A C 1
ATOM 679 O O . SER A 1 89 ? -20.494 -5.942 -22.170 1.00 47.37 89 SER A O 1
ATOM 682 N N . ILE A 1 90 ? -19.599 -3.914 -22.579 1.00 48.59 90 ILE A N 1
ATOM 683 C CA . ILE A 1 90 ? -19.009 -3.832 -21.249 1.00 49.46 90 ILE A CA 1
ATOM 684 C C . ILE A 1 90 ? -20.069 -3.406 -20.239 1.00 43.24 90 ILE A C 1
ATOM 685 O O . ILE A 1 90 ? -20.622 -2.307 -20.330 1.00 46.20 90 ILE A O 1
ATOM 690 N N . GLU A 1 91 ? -20.301 -4.263 -19.256 1.00 43.69 91 GLU A N 1
ATOM 691 C CA . GLU A 1 91 ? -21.404 -4.067 -18.310 1.00 46.79 91 GLU A CA 1
ATOM 692 C C . GLU A 1 91 ? -20.971 -3.184 -17.161 1.00 49.61 91 GLU A C 1
ATOM 693 O O . GLU A 1 91 ? -19.877 -3.365 -16.641 1.00 48.19 91 GLU A O 1
ATOM 699 N N . PRO A 1 92 ? -21.808 -2.217 -16.758 1.00 41.99 92 PRO A N 1
ATOM 700 C CA . PRO A 1 92 ? -21.471 -1.508 -15.515 1.00 41.49 92 PRO A CA 1
ATOM 701 C C . PRO A 1 92 ? -21.336 -2.494 -14.389 1.00 45.31 92 PRO A C 1
ATOM 702 O O . PRO A 1 92 ? -21.982 -3.550 -14.376 1.00 49.21 92 PRO A O 1
ATOM 706 N N . ASN A 1 93 ? -20.472 -2.161 -13.442 1.00 42.33 93 ASN A N 1
ATOM 707 C CA . ASN A 1 93 ? -20.285 -2.999 -12.286 1.00 44.67 93 ASN A CA 1
ATOM 708 C C . ASN A 1 93 ? -20.342 -2.142 -11.037 1.00 47.07 93 ASN A C 1
ATOM 709 O O . ASN A 1 93 ? -19.326 -1.639 -10.576 1.00 42.73 93 ASN A O 1
ATOM 714 N N . ASN A 1 94 ? -21.547 -1.964 -10.483 1.00 44.20 94 ASN A N 1
ATOM 715 C CA . ASN A 1 94 ? -21.685 -1.087 -9.334 1.00 43.96 94 ASN A CA 1
ATOM 716 C C . ASN A 1 94 ? -21.012 -1.665 -8.097 1.00 43.42 94 ASN A C 1
ATOM 717 O O . ASN A 1 94 ? -20.538 -0.930 -7.240 1.00 47.15 94 ASN A O 1
ATOM 722 N N . LYS A 1 95 ? -20.986 -2.990 -8.000 1.00 46.51 95 LYS A N 1
ATOM 723 C CA . LYS A 1 95 ? -20.329 -3.682 -6.901 1.00 43.42 95 LYS A CA 1
ATOM 724 C C . LYS A 1 95 ? -18.845 -3.315 -6.864 1.00 45.18 95 LYS A C 1
ATOM 725 O O . LYS A 1 95 ? -18.274 -3.046 -5.812 1.00 46.31 95 LYS A O 1
ATOM 731 N N . LEU A 1 96 ? -18.240 -3.292 -8.045 1.00 47.30 96 LEU A N 1
ATOM 732 C CA . LEU A 1 96 ? -16.824 -2.980 -8.169 1.00 43.46 96 LEU A CA 1
ATOM 733 C C . LEU A 1 96 ? -16.557 -1.506 -7.863 1.00 41.95 96 LEU A C 1
ATOM 734 O O . LEU A 1 96 ? -15.615 -1.167 -7.150 1.00 44.87 96 LEU A O 1
ATOM 739 N N . ARG A 1 97 ? -17.412 -0.639 -8.379 1.00 43.54 97 ARG A N 1
ATOM 740 C CA . ARG A 1 97 ? -17.345 0.783 -8.069 1.00 44.95 97 ARG A CA 1
ATOM 741 C C . ARG A 1 97 ? -17.437 1.034 -6.564 1.00 48.54 97 ARG A C 1
ATOM 742 O O . ARG A 1 97 ? -16.668 1.809 -6.014 1.00 45.25 97 ARG A O 1
ATOM 750 N N . ASN A 1 98 ? -18.429 0.411 -5.937 1.00 43.82 98 ASN A N 1
ATOM 751 C CA . ASN A 1 98 ? -18.606 0.533 -4.490 1.00 46.04 98 ASN A CA 1
ATOM 752 C C . ASN A 1 98 ? -17.374 0.065 -3.744 1.00 47.84 98 ASN A C 1
ATOM 753 O O . ASN A 1 98 ? -16.914 0.747 -2.833 1.00 51.04 98 ASN A O 1
ATOM 758 N N . LEU A 1 99 ? -16.823 -1.075 -4.165 1.00 46.14 99 LEU A N 1
ATOM 759 C CA . LEU A 1 99 ? -15.614 -1.624 -3.566 1.00 48.41 99 LEU A CA 1
ATOM 760 C C . LEU A 1 99 ? -14.434 -0.669 -3.687 1.00 44.36 99 LEU A C 1
ATOM 761 O O . LEU A 1 99 ? -13.748 -0.401 -2.707 1.00 46.14 99 LEU A O 1
ATOM 766 N N . LEU A 1 100 ? -14.197 -0.145 -4.886 1.00 44.91 100 LEU A N 1
ATOM 767 C CA . LEU A 1 100 ? -13.048 0.743 -5.078 1.00 43.66 100 LEU A CA 1
ATOM 768 C C . LEU A 1 100 ? -13.236 2.038 -4.275 1.00 50.55 100 LEU A C 1
ATOM 769 O O . LEU A 1 100 ? -12.286 2.572 -3.726 1.00 48.44 100 LEU A O 1
ATOM 774 N N . ASN A 1 101 ? -14.477 2.517 -4.169 1.00 48.17 101 ASN A N 1
ATOM 775 C CA . ASN A 1 101 ? -14.754 3.687 -3.334 1.00 48.93 101 ASN A CA 1
ATOM 776 C C . ASN A 1 101 ? -14.481 3.412 -1.844 1.00 49.84 101 ASN A C 1
ATOM 777 O O . ASN A 1 101 ? -14.015 4.296 -1.126 1.00 56.11 101 ASN A O 1
ATOM 782 N N . LYS A 1 102 ? -14.727 2.183 -1.387 1.00 47.73 102 LYS A N 1
ATOM 783 C CA . LYS A 1 102 ? -14.479 1.818 0.021 1.00 50.58 102 LYS A CA 1
ATOM 784 C C . LYS A 1 102 ? -12.985 1.668 0.316 1.00 53.53 102 LYS A C 1
ATOM 785 O O . LYS A 1 102 ? -12.524 2.002 1.405 1.00 52.56 102 LYS A O 1
ATOM 791 N N . ILE A 1 103 ? -12.235 1.165 -0.665 1.00 45.97 103 ILE A N 1
ATOM 792 C CA . ILE A 1 103 ? 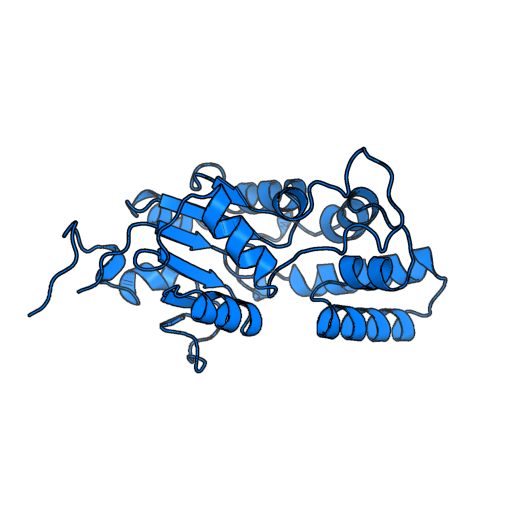-10.788 0.950 -0.543 1.00 49.48 103 ILE A CA 1
ATOM 793 C C . ILE A 1 103 ? -10.022 2.263 -0.358 1.00 42.89 103 ILE A C 1
ATOM 794 O O . ILE A 1 103 ? -10.131 3.177 -1.189 1.00 51.89 103 ILE A O 1
ATOM 799 N N . LYS A 1 104 ? -9.220 2.342 0.707 1.00 49.01 104 LYS A N 1
ATOM 800 C CA . LYS A 1 104 ? -8.527 3.583 1.044 1.00 50.57 104 LYS A CA 1
ATOM 801 C C . LYS A 1 104 ? -7.178 3.738 0.339 1.00 52.71 104 LYS A C 1
ATOM 802 O O . LYS A 1 104 ? -6.643 4.843 0.232 1.00 59.30 104 LYS A O 1
ATOM 808 N N . GLN A 1 105 ? -6.615 2.630 -0.118 1.00 47.97 105 GLN A N 1
ATOM 809 C CA . GLN A 1 105 ? -5.370 2.680 -0.884 1.00 49.03 105 GLN A CA 1
ATOM 810 C C . GLN A 1 105 ? -5.481 3.510 -2.168 1.00 43.46 105 GLN A C 1
ATOM 811 O O . GLN A 1 105 ? -6.568 3.663 -2.713 1.00 48.67 105 GLN A O 1
ATOM 817 N N . ARG A 1 106 ? -4.339 4.058 -2.593 1.00 49.20 106 ARG A N 1
ATOM 818 C CA . ARG A 1 106 ? -4.158 4.611 -3.945 1.00 52.92 106 ARG A CA 1
ATOM 819 C C . ARG A 1 106 ? -4.494 3.546 -4.963 1.00 47.13 106 ARG A C 1
ATOM 820 O O . ARG A 1 106 ? -4.079 2.393 -4.817 1.00 47.61 106 ARG A O 1
ATOM 828 N N . LYS A 1 107 ? -5.252 3.928 -5.987 1.00 44.85 107 LYS A N 1
ATOM 829 C CA . LYS A 1 107 ? -5.578 3.021 -7.086 1.00 43.23 107 LYS A CA 1
ATOM 830 C C . LYS A 1 107 ? -5.048 3.554 -8.404 1.00 48.30 107 LYS A C 1
ATOM 831 O O . LYS A 1 107 ? -5.267 4.721 -8.758 1.00 47.40 107 LYS A O 1
ATOM 837 N N . ILE A 1 108 ? -4.331 2.686 -9.114 1.00 45.39 108 ILE A N 1
ATOM 838 C CA . ILE A 1 108 ? -3.664 3.041 -10.363 1.00 48.04 108 ILE A CA 1
ATOM 839 C C . ILE A 1 108 ? -4.036 2.069 -11.489 1.00 42.64 108 ILE A C 1
ATOM 840 O O . ILE A 1 108 ? -4.167 0.862 -11.258 1.00 42.34 108 ILE A O 1
ATOM 845 N N . ILE A 1 109 ? -4.249 2.605 -12.695 1.00 41.34 109 ILE A N 1
ATOM 846 C CA . ILE A 1 109 ? -4.441 1.788 -13.883 1.00 44.63 109 ILE A CA 1
ATOM 847 C C . ILE A 1 109 ? -3.075 1.575 -14.549 1.00 40.68 109 ILE A C 1
ATOM 848 O O . ILE A 1 109 ? -2.324 2.529 -14.729 1.00 42.56 109 ILE A O 1
ATOM 853 N N . PHE A 1 110 ? -2.773 0.338 -14.934 1.00 40.02 110 PHE A N 1
ATOM 854 C CA . PHE A 1 110 ? -1.531 0.022 -15.677 1.00 39.46 110 PHE A CA 1
ATOM 855 C C . PHE A 1 110 ? -1.932 -0.868 -16.834 1.00 39.42 110 PHE A C 1
ATOM 856 O O . PHE A 1 110 ? -2.079 -2.077 -16.668 1.00 40.02 110 PHE A O 1
ATOM 864 N N . THR A 1 111 ? -2.108 -0.271 -18.010 1.00 38.02 111 THR A N 1
ATOM 865 C CA . THR A 1 111 ? -2.631 -0.989 -19.169 1.00 38.17 111 THR A CA 1
ATOM 866 C C . THR A 1 111 ? -1.726 -0.830 -20.377 1.00 40.60 111 THR A C 1
ATOM 867 O O . THR A 1 111 ? -1.138 0.223 -20.590 1.00 40.15 111 THR A O 1
ATOM 871 N N . ASN A 1 112 ? -1.662 -1.880 -21.184 1.00 39.57 112 ASN A N 1
ATOM 872 C CA . ASN A 1 112 ? -1.001 -1.799 -22.475 1.00 40.33 112 ASN A CA 1
ATOM 873 C C . ASN A 1 112 ? -1.826 -1.047 -23.523 1.00 41.79 112 ASN A C 1
ATOM 874 O O . ASN A 1 112 ? -1.295 -0.677 -24.597 1.00 42.05 112 ASN A O 1
ATOM 879 N N . SER A 1 113 ? -3.129 -0.868 -23.244 1.00 40.76 113 SER A N 1
ATOM 880 C CA . SER A 1 113 ? -3.983 -0.165 -24.173 1.00 39.89 113 SER A CA 1
ATOM 881 C C . SER A 1 113 ? -3.732 1.335 -24.159 1.00 41.71 113 SER A C 1
ATOM 882 O O . SER A 1 113 ? -3.107 1.878 -23.241 1.00 41.69 113 SER A O 1
ATOM 885 N N . ASP A 1 114 ? -4.232 2.005 -25.189 1.00 41.05 114 ASP A N 1
ATOM 886 C CA . ASP A 1 114 ? -4.124 3.447 -25.281 1.00 41.66 114 ASP A CA 1
ATOM 887 C C . ASP A 1 114 ? -5.138 4.114 -24.352 1.00 44.92 114 ASP A C 1
ATOM 888 O O . ASP A 1 114 ? -6.184 3.534 -23.985 1.00 40.56 114 ASP A O 1
ATOM 893 N N . LYS A 1 115 ? -4.852 5.359 -24.012 1.00 43.76 115 LYS A N 1
ATOM 894 C CA . LYS A 1 115 ? -5.689 6.089 -23.082 1.00 46.28 115 LYS A CA 1
ATOM 895 C C . LYS A 1 115 ? -7.123 6.203 -23.572 1.00 48.48 115 LYS A C 1
ATOM 896 O O . LYS A 1 115 ? -8.053 6.009 -22.795 1.00 47.27 115 LYS A O 1
ATOM 902 N N . ASN A 1 116 ? -7.322 6.476 -24.865 1.00 48.37 116 ASN A N 1
ATOM 903 C CA . ASN A 1 116 ? -8.680 6.616 -25.377 1.00 45.81 116 ASN A CA 1
ATOM 904 C C . ASN A 1 116 ? -9.525 5.385 -25.075 1.00 48.15 116 ASN A C 1
ATOM 905 O O . ASN A 1 116 ? -10.667 5.510 -24.654 1.00 46.33 116 ASN A O 1
ATOM 910 N N . HIS A 1 117 ? -8.960 4.202 -25.312 1.00 44.36 117 HIS A N 1
ATOM 911 C CA . HIS A 1 117 ? -9.643 2.945 -25.025 1.00 43.21 117 HIS A CA 1
ATOM 912 C C . HIS A 1 117 ? -9.901 2.800 -23.532 1.00 42.66 117 HIS A C 1
ATOM 913 O O . HIS A 1 117 ? -11.006 2.443 -23.106 1.00 41.56 117 HIS A O 1
ATOM 920 N N . ALA A 1 118 ? -8.884 3.110 -22.747 1.00 42.99 118 ALA A N 1
ATOM 921 C CA . ALA A 1 118 ? -8.958 2.892 -21.313 1.00 43.73 118 ALA A CA 1
ATOM 922 C C . ALA A 1 118 ? -10.079 3.734 -20.713 1.00 44.39 118 ALA A C 1
ATOM 923 O O . ALA A 1 118 ? -10.854 3.243 -19.897 1.00 41.58 118 ALA A O 1
ATOM 925 N N . VAL A 1 119 ? -10.182 4.982 -21.155 1.00 42.66 119 VAL A N 1
ATOM 926 C CA . VAL A 1 119 ? -11.163 5.910 -20.616 1.00 47.76 119 VAL A CA 1
ATOM 927 C C . VAL A 1 119 ? -12.558 5.433 -20.999 1.00 47.04 119 VAL A C 1
ATOM 928 O O . VAL A 1 119 ? -13.480 5.461 -20.170 1.00 45.82 119 VAL A O 1
ATOM 932 N N . LYS A 1 120 ? -12.730 4.977 -22.247 1.00 42.64 120 LYS A N 1
ATOM 933 C CA . LYS A 1 120 ? -14.048 4.467 -22.639 1.00 44.22 120 LYS A CA 1
ATOM 934 C C . LYS A 1 120 ? -14.465 3.259 -21.821 1.00 41.66 120 LYS A C 1
ATOM 935 O O . LYS A 1 120 ? -15.630 3.141 -21.430 1.00 42.86 120 LYS A O 1
ATOM 941 N N . VAL A 1 121 ? -13.526 2.362 -21.545 1.00 43.41 121 VAL A N 1
ATOM 942 C CA . VAL A 1 121 ? -13.815 1.170 -20.756 1.00 42.20 121 VAL A CA 1
ATOM 943 C C . VAL A 1 121 ? -14.214 1.537 -19.326 1.00 41.96 121 VAL A C 1
ATOM 944 O O . VAL A 1 121 ? -15.237 1.040 -18.810 1.00 43.37 121 VAL A O 1
ATOM 948 N N . LEU A 1 122 ? -13.453 2.426 -18.685 1.00 40.67 122 LEU A N 1
ATOM 949 C CA . LEU A 1 122 ? -13.752 2.826 -17.302 1.00 42.22 122 LEU A CA 1
ATOM 950 C C . LEU A 1 122 ? -15.132 3.503 -17.211 1.00 44.15 122 LEU A C 1
ATOM 951 O O . LEU A 1 122 ? -15.899 3.280 -16.256 1.00 43.57 122 LEU A O 1
ATOM 956 N N . LYS A 1 123 ? -15.458 4.306 -18.226 1.00 44.94 123 LYS A N 1
ATOM 957 C CA . LYS A 1 123 ? -16.772 4.972 -18.283 1.00 46.30 123 LYS A CA 1
ATOM 958 C C . LYS A 1 123 ? -17.898 3.964 -18.320 1.00 47.93 123 LYS A C 1
ATOM 959 O O . LYS A 1 123 ? -18.908 4.117 -17.614 1.00 45.82 123 LYS A O 1
ATOM 965 N N . LYS A 1 124 ? -17.746 2.932 -19.145 1.00 48.13 124 LYS A N 1
ATOM 966 C CA . LYS A 1 124 ? -18.775 1.905 -19.240 1.00 44.92 124 LYS A CA 1
ATOM 967 C C . LYS A 1 124 ? -18.944 1.206 -17.902 1.00 44.74 124 LYS A C 1
ATOM 968 O O . LYS A 1 124 ? -20.064 0.941 -17.447 1.00 43.74 124 LYS A O 1
ATOM 974 N N . LEU A 1 125 ? -17.820 0.920 -17.250 1.00 42.52 125 LEU A N 1
ATOM 975 C CA . LEU A 1 125 ? -17.855 0.236 -15.975 1.00 41.37 125 LEU A CA 1
ATOM 976 C C . LEU A 1 125 ? -18.434 1.124 -14.898 1.00 43.66 125 LEU A C 1
ATOM 977 O O . LEU A 1 125 ? -18.935 0.635 -13.895 1.00 44.94 125 LEU A O 1
ATOM 982 N N . GLY A 1 126 ? -18.325 2.434 -15.087 1.00 46.87 126 GLY A N 1
ATOM 983 C CA . GLY A 1 126 ? -18.767 3.379 -14.076 1.00 46.35 126 GLY A CA 1
ATOM 984 C C . GLY A 1 126 ? -17.660 3.691 -13.085 1.00 52.77 126 GLY A C 1
ATOM 985 O O . GLY A 1 126 ? -17.939 4.104 -11.958 1.00 49.72 126 GLY A O 1
ATOM 986 N N . LEU A 1 127 ? -16.412 3.508 -13.518 1.00 46.79 127 LEU A N 1
ATOM 987 C CA . LEU A 1 127 ? -15.242 3.674 -12.658 1.00 48.97 127 LEU A CA 1
ATOM 988 C C . LEU A 1 127 ? -14.423 4.915 -12.989 1.00 53.65 127 LEU A C 1
ATOM 989 O O . LEU A 1 127 ? -13.267 5.034 -12.568 1.00 51.54 127 LEU A O 1
ATOM 994 N N . GLU A 1 128 ? -15.019 5.836 -13.746 1.00 51.84 128 GLU A N 1
ATOM 995 C CA . GLU A 1 128 ? -14.273 6.941 -14.338 1.00 56.38 128 GLU A CA 1
ATOM 996 C C . GLU A 1 128 ? -13.598 7.879 -13.325 1.00 67.06 128 GLU A C 1
ATOM 997 O O . GLU A 1 128 ? -12.754 8.693 -13.710 1.00 57.56 128 GLU A O 1
ATOM 1003 N N . ASP A 1 129 ? -13.943 7.754 -12.043 1.00 61.53 129 ASP A N 1
ATOM 1004 C CA . ASP A 1 129 ? -13.349 8.605 -11.009 1.00 65.84 129 ASP A CA 1
ATOM 1005 C C . ASP A 1 129 ? -12.716 7.811 -9.870 1.00 62.29 129 ASP A C 1
ATOM 1006 O O . ASP A 1 129 ? -12.459 8.351 -8.795 1.00 67.73 129 ASP A O 1
ATOM 1011 N N . CYS A 1 130 ? -12.464 6.530 -10.110 1.00 52.26 130 CYS A N 1
ATOM 1012 C CA . CYS A 1 130 ? -11.949 5.659 -9.078 1.00 51.59 130 CYS A CA 1
ATOM 1013 C C . CYS A 1 130 ? -10.424 5.607 -9.037 1.00 51.48 130 CYS A C 1
ATOM 1014 O O . CYS A 1 130 ? -9.858 5.172 -8.041 1.00 53.51 130 CYS A O 1
ATOM 1017 N N . PHE A 1 131 ? -9.748 6.046 -10.094 1.00 48.04 131 PHE A N 1
ATOM 1018 C CA . PHE A 1 131 ? -8.301 5.866 -10.165 1.00 44.04 131 PHE A CA 1
ATOM 1019 C C . PHE A 1 131 ? -7.558 7.188 -10.144 1.00 47.95 131 PHE A C 1
ATOM 1020 O O . PHE A 1 131 ? -8.005 8.182 -10.713 1.00 56.07 131 PHE A O 1
ATOM 1028 N N . GLU A 1 132 ? -6.408 7.183 -9.489 1.00 49.97 132 GLU A N 1
ATOM 1029 C CA . GLU A 1 132 ? -5.636 8.384 -9.285 1.00 51.78 132 GLU A CA 1
ATOM 1030 C C . GLU A 1 132 ? -4.668 8.654 -10.433 1.00 54.20 132 GLU A C 1
ATOM 1031 O O . GLU A 1 132 ? -4.373 9.806 -10.750 1.00 57.05 132 GLU A O 1
ATOM 1037 N N . GLU A 1 133 ? -4.182 7.581 -11.051 1.00 52.14 133 GLU A N 1
ATOM 1038 C CA . GLU A 1 133 ? -3.202 7.670 -12.133 1.00 52.61 133 GLU A CA 1
ATOM 1039 C C . GLU A 1 133 ? -3.471 6.594 -13.173 1.00 44.88 133 GLU A C 1
ATOM 1040 O O . GLU A 1 133 ? -3.985 5.526 -12.846 1.00 46.96 133 GLU A O 1
ATOM 1046 N N . MET A 1 134 ? -3.117 6.875 -14.430 1.00 48.18 134 MET A N 1
ATOM 1047 C CA . MET A 1 134 ? -3.207 5.884 -15.481 1.00 45.56 134 MET A CA 1
ATOM 1048 C C . MET A 1 134 ? -1.895 5.825 -16.226 1.00 49.03 134 MET A C 1
ATOM 1049 O O . MET A 1 134 ? -1.461 6.828 -16.787 1.00 48.64 134 MET A O 1
ATOM 1054 N N . ILE A 1 135 ? -1.260 4.657 -16.213 1.00 44.55 135 ILE A N 1
ATOM 1055 C CA . ILE A 1 135 ? -0.091 4.390 -17.042 1.00 43.54 135 ILE A CA 1
ATOM 1056 C C . ILE A 1 135 ? -0.584 3.517 -18.201 1.00 44.46 135 ILE A C 1
ATOM 1057 O O . ILE A 1 135 ? -0.987 2.374 -18.015 1.00 41.96 135 ILE A O 1
ATOM 1062 N N . CYS A 1 136 ? -0.559 4.079 -19.396 1.00 41.55 136 CYS A N 1
ATOM 1063 C CA . CYS A 1 136 ? -1.091 3.394 -20.565 1.00 40.76 136 CYS A CA 1
ATOM 1064 C C . CYS A 1 136 ? -0.048 3.340 -21.681 1.00 39.66 136 CYS A C 1
ATOM 1065 O O . CYS A 1 136 ? 1.113 3.671 -21.465 1.00 41.75 136 CYS A O 1
ATOM 1068 N N . PHE A 1 137 ? -0.469 2.937 -22.888 1.00 42.17 137 PHE A N 1
ATOM 1069 C CA . PHE A 1 137 ? 0.475 2.799 -23.994 1.00 38.46 137 PHE A CA 1
ATOM 1070 C C . PHE A 1 137 ? 1.330 4.052 -24.195 1.00 38.62 137 PHE A C 1
ATOM 1071 O O . PHE A 1 137 ? 2.556 3.971 -24.320 1.00 40.20 137 PHE A O 1
ATOM 1079 N N . GLU A 1 138 ? 0.678 5.211 -24.226 1.00 44.22 138 GLU A N 1
ATOM 1080 C CA . GLU A 1 138 ? 1.379 6.468 -24.481 1.00 49.40 138 GLU A CA 1
ATOM 1081 C C . GLU A 1 138 ? 2.419 6.771 -23.412 1.00 47.11 138 GLU A C 1
ATOM 1082 O O . GLU A 1 138 ? 3.512 7.241 -23.722 1.00 46.90 138 GLU A O 1
ATOM 1088 N N . THR A 1 139 ? 2.064 6.504 -22.155 1.00 43.54 139 THR A N 1
ATOM 1089 C CA . THR A 1 139 ? 2.954 6.704 -21.014 1.00 45.74 139 THR A CA 1
ATOM 1090 C C . THR A 1 139 ? 4.244 5.936 -21.210 1.00 48.09 139 THR A C 1
ATOM 1091 O O . THR A 1 139 ? 5.335 6.445 -20.918 1.00 47.02 139 THR A O 1
ATOM 1095 N N . MET A 1 140 ? 4.119 4.710 -21.718 1.00 43.29 140 MET A N 1
ATOM 1096 C CA . MET A 1 140 ? 5.281 3.840 -21.899 1.00 42.35 140 MET A CA 1
ATOM 1097 C C . MET A 1 140 ? 6.060 4.111 -23.173 1.00 48.06 140 MET A C 1
ATOM 1098 O O . MET A 1 140 ? 7.177 3.630 -23.316 1.00 47.64 140 MET A O 1
ATOM 1103 N N . ASN A 1 141 ? 5.474 4.866 -24.096 1.00 45.52 141 ASN A N 1
ATOM 1104 C CA . ASN A 1 141 ? 6.092 5.075 -25.399 1.00 43.59 141 ASN A CA 1
ATOM 1105 C C . ASN A 1 141 ? 6.056 6.523 -25.862 1.00 46.70 141 ASN A C 1
ATOM 1106 O O . ASN A 1 141 ? 5.586 6.808 -26.965 1.00 47.98 141 ASN A O 1
ATOM 1111 N N . PRO A 1 142 ? 6.587 7.442 -25.039 1.00 49.06 142 PRO A N 1
ATOM 1112 C CA . PRO A 1 142 ? 6.496 8.867 -25.361 1.00 55.33 142 PRO A CA 1
ATOM 1113 C C . PRO A 1 142 ? 7.081 9.238 -26.733 1.00 53.85 142 PRO A C 1
ATOM 1114 O O . PRO A 1 142 ? 6.583 10.154 -27.382 1.00 60.02 142 PRO A O 1
ATOM 1118 N N . ASN A 1 143 ? 8.089 8.512 -27.197 1.00 59.06 143 ASN A N 1
ATOM 1119 C CA . ASN A 1 143 ? 8.788 8.945 -28.401 1.00 57.78 143 ASN A CA 1
ATOM 1120 C C . ASN A 1 143 ? 8.204 8.445 -29.728 1.00 60.96 143 ASN A C 1
ATOM 1121 O O . ASN A 1 143 ? 8.826 8.593 -30.788 1.00 56.54 143 ASN A O 1
ATOM 1126 N N . LEU A 1 144 ? 6.999 7.883 -29.672 1.00 47.71 144 LEU A N 1
ATOM 1127 C CA . LEU A 1 144 ? 6.303 7.443 -30.871 1.00 53.01 144 LEU A CA 1
ATOM 1128 C C . LEU A 1 144 ? 5.326 8.507 -31.335 1.00 54.95 144 LEU A C 1
ATOM 1129 O O . LEU A 1 144 ? 4.644 8.345 -32.356 1.00 53.73 144 LEU A O 1
ATOM 1134 N N . PHE A 1 145 ? 5.270 9.611 -30.598 1.00 56.05 145 PHE A N 1
ATOM 1135 C CA . PHE A 1 145 ? 4.363 10.691 -30.961 1.00 57.88 145 PHE A CA 1
ATOM 1136 C C . PHE A 1 145 ? 5.109 11.972 -31.328 1.00 68.95 145 PHE A C 1
ATOM 1137 O O . PHE A 1 145 ? 6.111 12.337 -30.707 1.00 66.81 145 PHE A O 1
ATOM 1145 N N . GLY A 1 146 ? 4.629 12.616 -32.390 1.00 79.31 146 GLY A N 1
ATOM 1146 C CA . GLY A 1 146 ? 5.197 13.862 -32.864 1.00 70.54 146 GLY A CA 1
ATOM 1147 C C . GLY A 1 146 ? 6.556 13.718 -33.516 1.00 71.67 146 GLY A C 1
ATOM 1148 O O . GLY A 1 146 ? 6.680 13.858 -34.732 1.00 71.88 146 GLY A O 1
ATOM 1149 N N . SER A 1 147 ? 7.581 13.442 -32.715 1.00 73.49 147 SER A N 1
ATOM 1150 C CA . SER A 1 147 ? 8.944 13.408 -33.237 1.00 80.67 147 SER A CA 1
ATOM 1151 C C . SER A 1 147 ? 9.181 12.183 -34.129 1.00 75.87 147 SER A C 1
ATOM 1152 O O . SER A 1 147 ? 9.198 11.049 -33.652 1.00 82.21 147 SER A O 1
ATOM 1155 N N . THR A 1 148 ? 9.347 12.428 -35.425 1.00 75.98 148 THR A N 1
ATOM 1156 C CA . THR A 1 148 ? 9.570 11.370 -36.405 1.00 74.17 148 THR A CA 1
ATOM 1157 C C . THR A 1 148 ? 10.738 10.451 -36.041 1.00 78.12 148 THR A C 1
ATOM 1158 O O . THR A 1 148 ? 11.809 10.914 -35.647 1.00 79.54 148 THR A O 1
ATOM 1162 N N . THR A 1 149 ? 10.520 9.142 -36.145 1.00 72.53 149 THR A N 1
ATOM 1163 C CA . THR A 1 149 ? 11.572 8.169 -35.877 1.00 68.97 149 THR A CA 1
ATOM 1164 C C . THR A 1 149 ? 11.499 6.998 -36.847 1.00 73.89 149 THR A C 1
ATOM 1165 O O . THR A 1 149 ? 10.424 6.657 -37.347 1.00 66.94 149 THR A O 1
ATOM 1169 N N . ARG A 1 150 ? 12.653 6.394 -37.116 1.00 70.84 150 ARG A N 1
ATOM 1170 C CA . ARG A 1 150 ? 12.702 5.082 -37.745 1.00 63.66 150 ARG A CA 1
ATOM 1171 C C . ARG A 1 150 ? 12.061 4.089 -36.782 1.00 63.08 150 ARG A C 1
ATOM 1172 O O . ARG A 1 150 ? 12.194 4.240 -35.568 1.00 61.44 150 ARG A O 1
ATOM 1180 N N . PRO A 1 151 ? 11.355 3.076 -37.308 1.00 52.45 151 PRO A N 1
ATOM 1181 C CA . PRO A 1 151 ? 10.625 2.160 -36.411 1.00 57.47 151 PRO A CA 1
ATOM 1182 C C . PRO A 1 151 ? 11.493 1.400 -35.394 1.00 53.51 151 PRO A C 1
ATOM 1183 O O . PRO A 1 151 ? 10.952 0.890 -34.412 1.00 56.64 151 PRO A O 1
ATOM 1187 N N . ASP A 1 152 ? 12.804 1.319 -35.612 1.00 56.39 152 ASP A N 1
ATOM 1188 C CA . ASP A 1 152 ? 13.667 0.575 -34.698 1.00 50.82 152 ASP A CA 1
ATOM 1189 C C . ASP A 1 152 ? 14.304 1.493 -33.653 1.00 52.19 152 ASP A C 1
ATOM 1190 O O . ASP A 1 152 ? 14.986 1.033 -32.733 1.00 54.30 152 ASP A O 1
ATOM 1195 N N . GLU A 1 153 ? 14.050 2.788 -33.789 1.00 51.14 153 GLU A N 1
ATOM 1196 C CA . GLU A 1 153 ? 14.694 3.791 -32.948 1.00 49.54 153 GLU A CA 1
ATOM 1197 C C . GLU A 1 153 ? 14.207 3.756 -31.503 1.00 51.75 153 GLU A C 1
ATOM 1198 O O . GLU A 1 153 ? 15.006 3.799 -30.555 1.00 54.45 153 GLU A O 1
ATOM 1204 N N . TYR A 1 154 ? 12.886 3.690 -31.336 1.00 49.83 154 TYR A N 1
ATOM 1205 C CA . TYR A 1 154 ? 12.276 3.596 -30.014 1.00 57.02 154 TYR A CA 1
ATOM 1206 C C . TYR A 1 154 ? 11.326 2.412 -29.970 1.00 49.03 154 TYR A C 1
ATOM 1207 O O . TYR A 1 154 ? 10.112 2.581 -30.143 1.00 46.78 154 TYR A O 1
ATOM 1216 N N . PRO A 1 155 ? 11.872 1.207 -29.760 1.00 46.21 155 PRO A N 1
ATOM 1217 C CA . PRO A 1 155 ? 11.088 -0.027 -29.794 1.00 44.45 155 PRO A CA 1
ATOM 1218 C C . PRO A 1 155 ? 9.930 0.083 -28.815 1.00 41.38 155 PRO A C 1
ATOM 1219 O O . PRO A 1 155 ? 10.086 0.706 -27.762 1.00 43.96 155 PRO A O 1
ATOM 1223 N N . VAL A 1 156 ? 8.780 -0.459 -29.185 1.00 42.76 156 VAL A N 1
ATOM 1224 C CA . VAL A 1 156 ? 7.592 -0.326 -28.353 1.00 39.41 156 VAL A CA 1
ATOM 1225 C C . VAL A 1 156 ? 7.803 -1.011 -27.020 1.00 41.54 156 VAL A C 1
ATOM 1226 O O . VAL A 1 156 ? 8.221 -2.176 -26.966 1.00 44.66 156 VAL A O 1
ATOM 1230 N N . VAL A 1 157 ? 7.521 -0.264 -25.946 1.00 42.20 157 VAL A N 1
ATOM 1231 C CA . VAL A 1 157 ? 7.633 -0.728 -24.569 1.00 39.88 157 VAL A CA 1
ATOM 1232 C C . VAL A 1 157 ? 6.246 -1.042 -24.029 1.00 41.49 157 VAL A C 1
ATOM 1233 O O . VAL A 1 157 ? 5.402 -0.158 -23.978 1.00 42.14 157 VAL A O 1
ATOM 1237 N N . LEU A 1 158 ? 6.038 -2.295 -23.633 1.00 39.71 158 LEU A N 1
ATOM 1238 C CA . LEU A 1 158 ? 4.761 -2.754 -23.051 1.00 41.03 158 LEU A CA 1
ATOM 1239 C C . LEU A 1 158 ? 4.970 -3.865 -22.028 1.00 37.80 158 LEU A C 1
ATOM 1240 O O . LEU A 1 158 ? 6.029 -4.519 -21.984 1.00 42.13 158 LEU A O 1
ATOM 1245 N N . LYS A 1 159 ? 3.956 -4.085 -21.189 1.00 38.89 159 LYS A N 1
ATOM 1246 C CA . LYS A 1 159 ? 3.965 -5.258 -20.331 1.00 38.74 159 LYS A CA 1
ATOM 1247 C C . LYS A 1 159 ? 4.078 -6.441 -21.271 1.00 39.27 159 LYS A C 1
ATOM 1248 O O . LYS A 1 159 ? 3.491 -6.415 -22.335 1.00 43.16 159 LYS A O 1
ATOM 1254 N N . PRO A 1 160 ? 4.837 -7.485 -20.901 1.00 43.85 160 PRO A N 1
ATOM 1255 C CA . PRO A 1 160 ? 5.472 -7.799 -19.624 1.00 40.79 160 PRO A CA 1
ATOM 1256 C C . PRO A 1 160 ? 6.915 -7.309 -19.479 1.00 46.32 160 PRO A C 1
ATOM 1257 O O . PRO A 1 160 ? 7.617 -7.788 -18.586 1.00 46.65 160 PRO A O 1
ATOM 1261 N N . SER A 1 161 ? 7.341 -6.371 -20.313 1.00 42.04 161 SER A N 1
ATOM 1262 C CA . SER A 1 161 ? 8.742 -5.920 -20.222 1.00 43.29 161 SER A CA 1
ATOM 1263 C C . SER A 1 161 ? 9.013 -5.309 -18.848 1.00 42.86 161 SER A C 1
ATOM 1264 O O . SER A 1 161 ? 8.132 -4.686 -18.223 1.00 45.83 161 SER A O 1
ATOM 1267 N N . LEU A 1 162 ? 10.221 -5.521 -18.343 1.00 45.26 162 LEU A N 1
ATOM 1268 C CA . LEU A 1 162 ? 10.561 -4.943 -17.062 1.00 42.40 162 LEU A CA 1
ATOM 1269 C C . LEU A 1 162 ? 10.722 -3.438 -17.187 1.00 40.31 162 LEU A C 1
ATOM 1270 O O . LEU A 1 162 ? 10.585 -2.711 -16.204 1.00 43.97 162 LEU A O 1
ATOM 1275 N N . THR A 1 163 ? 11.023 -2.983 -18.403 1.00 41.55 163 THR A N 1
ATOM 1276 C CA . THR A 1 163 ? 11.049 -1.563 -18.697 1.00 36.96 163 THR A CA 1
ATOM 1277 C C . THR A 1 163 ? 9.656 -0.963 -18.475 1.00 42.91 163 THR A C 1
ATOM 1278 O O . THR A 1 163 ? 9.528 0.137 -17.943 1.00 43.44 163 THR A O 1
ATOM 1282 N N . ALA A 1 164 ? 8.625 -1.676 -18.907 1.00 41.45 164 ALA A N 1
ATOM 1283 C CA . ALA A 1 164 ? 7.263 -1.215 -18.662 1.00 42.83 164 ALA A CA 1
ATOM 1284 C C . ALA A 1 164 ? 6.972 -1.135 -17.171 1.00 41.89 164 ALA A C 1
ATOM 1285 O O . ALA A 1 164 ? 6.410 -0.137 -16.711 1.00 41.80 164 ALA A O 1
ATOM 1287 N N . MET A 1 165 ? 7.335 -2.178 -16.428 1.00 42.88 165 MET A N 1
ATOM 1288 C CA . MET A 1 165 ? 7.099 -2.185 -14.977 1.00 42.16 165 MET A CA 1
ATOM 1289 C C . MET A 1 165 ? 7.727 -0.967 -14.301 1.00 43.10 165 MET A C 1
ATOM 1290 O O . MET A 1 165 ? 7.123 -0.315 -13.454 1.00 42.74 165 MET A O 1
ATOM 1295 N N . ASP A 1 166 ? 8.975 -0.685 -14.675 1.00 41.46 166 ASP A N 1
ATOM 1296 C CA . ASP A 1 166 ? 9.715 0.425 -14.079 1.00 43.67 166 ASP A CA 1
ATOM 1297 C C . ASP A 1 166 ? 9.018 1.748 -14.405 1.00 41.55 166 ASP A C 1
ATOM 1298 O O . ASP A 1 166 ? 8.952 2.648 -13.578 1.00 42.88 166 ASP A O 1
ATOM 1303 N N . ILE A 1 167 ? 8.527 1.891 -15.633 1.00 41.76 167 ILE A N 1
ATOM 1304 C CA . ILE A 1 167 ? 7.838 3.121 -15.970 1.00 42.55 167 ILE A CA 1
ATOM 1305 C C . ILE A 1 167 ? 6.606 3.334 -15.065 1.00 43.22 167 ILE A C 1
ATOM 1306 O O . ILE A 1 167 ? 6.365 4.449 -14.562 1.00 42.29 167 ILE A O 1
ATOM 1311 N N . CYS A 1 168 ? 5.832 2.268 -14.841 1.00 42.83 168 CYS A N 1
ATOM 1312 C CA . CYS A 1 168 ? 4.664 2.329 -13.961 1.00 42.65 168 CYS A CA 1
ATOM 1313 C C . CYS A 1 168 ? 5.087 2.759 -12.570 1.00 41.87 168 CYS A C 1
ATOM 1314 O O . CYS A 1 168 ? 4.498 3.642 -11.959 1.00 43.20 168 CYS A O 1
ATOM 1317 N N . ILE A 1 169 ? 6.169 2.155 -12.100 1.00 42.40 169 ILE A N 1
ATOM 1318 C CA . ILE A 1 169 ? 6.579 2.377 -10.712 1.00 45.13 169 ILE A CA 1
ATOM 1319 C C . ILE A 1 169 ? 7.093 3.810 -10.514 1.00 45.94 169 ILE A C 1
ATOM 1320 O O . ILE A 1 169 ? 6.784 4.450 -9.510 1.00 48.04 169 ILE A O 1
ATOM 1325 N N . ARG A 1 170 ? 7.836 4.327 -11.481 1.00 41.87 170 ARG A N 1
ATOM 1326 C CA . ARG A 1 170 ? 8.347 5.687 -11.414 1.00 47.44 170 ARG A CA 1
ATOM 1327 C C . ARG A 1 170 ? 7.237 6.729 -11.579 1.00 49.76 170 ARG A C 1
ATOM 1328 O O . ARG A 1 170 ? 7.140 7.667 -10.794 1.00 51.91 170 ARG A O 1
ATOM 1336 N N . VAL A 1 171 ? 6.399 6.579 -12.604 1.00 44.16 171 VAL A N 1
ATOM 1337 C CA . VAL A 1 171 ? 5.358 7.567 -12.839 1.00 48.84 171 VAL A CA 1
ATOM 1338 C C . VAL A 1 171 ? 4.374 7.609 -11.662 1.00 50.30 171 VAL A C 1
ATOM 1339 O O . VAL A 1 171 ? 3.969 8.683 -11.207 1.00 56.49 171 VAL A O 1
ATOM 1343 N N . ALA A 1 172 ? 4.026 6.448 -11.125 1.00 48.26 172 ALA A N 1
ATOM 1344 C CA . ALA A 1 172 ? 3.054 6.401 -10.039 1.00 52.03 172 ALA A CA 1
ATOM 1345 C C . ALA A 1 172 ? 3.706 6.614 -8.673 1.00 49.93 172 ALA A C 1
ATOM 1346 O O . ALA A 1 172 ? 3.013 6.812 -7.670 1.00 50.74 172 ALA A O 1
ATOM 1348 N N . ASN A 1 173 ? 5.038 6.584 -8.653 1.00 48.14 173 ASN A N 1
ATOM 1349 C CA . ASN A 1 173 ? 5.808 6.808 -7.437 1.00 53.76 173 ASN A CA 1
ATOM 1350 C C . ASN A 1 173 ? 5.387 5.830 -6.356 1.00 53.21 173 ASN A C 1
ATOM 1351 O O . ASN A 1 173 ? 4.868 6.233 -5.318 1.00 56.88 173 ASN A O 1
ATOM 1356 N N . VAL A 1 174 ? 5.567 4.541 -6.620 1.00 51.64 174 VAL A N 1
ATOM 1357 C CA . VAL A 1 174 ? 5.124 3.529 -5.670 1.00 55.09 174 VAL A CA 1
ATOM 1358 C C . VAL A 1 174 ? 6.302 2.764 -5.091 1.00 56.54 174 VAL A C 1
ATOM 1359 O O . VAL A 1 174 ? 7.382 2.651 -5.695 1.00 52.23 174 VAL A O 1
ATOM 1363 N N . ASP A 1 175 ? 6.070 2.256 -3.892 1.00 53.55 175 ASP A N 1
ATOM 1364 C CA . ASP A 1 175 ? 6.997 1.379 -3.210 1.00 48.12 175 ASP A CA 1
ATOM 1365 C C . ASP A 1 175 ? 6.538 -0.040 -3.479 1.00 46.36 175 ASP A C 1
ATOM 1366 O O . ASP A 1 175 ? 5.478 -0.434 -3.018 1.00 45.15 175 ASP A O 1
ATOM 1371 N N . PRO A 1 176 ? 7.329 -0.812 -4.239 1.00 47.07 176 PRO A N 1
ATOM 1372 C CA . PRO A 1 176 ? 6.879 -2.162 -4.610 1.00 48.68 176 PRO A CA 1
ATOM 1373 C C . PRO A 1 176 ? 6.569 -3.034 -3.385 1.00 47.34 176 PRO A C 1
ATOM 1374 O O . PRO A 1 176 ? 5.694 -3.898 -3.445 1.00 47.53 176 PRO A O 1
ATOM 1378 N N . ARG A 1 177 ? 7.260 -2.782 -2.280 1.00 52.75 177 ARG A N 1
ATOM 1379 C CA . ARG A 1 177 ? 7.020 -3.527 -1.052 1.00 48.52 177 ARG A CA 1
ATOM 1380 C C . ARG A 1 177 ? 5.607 -3.296 -0.505 1.00 47.44 177 ARG A C 1
ATOM 1381 O O . ARG A 1 177 ? 5.073 -4.132 0.237 1.00 53.83 177 ARG A O 1
ATOM 1389 N N . ARG A 1 178 ? 5.008 -2.157 -0.845 1.00 43.60 178 ARG A N 1
ATOM 1390 C CA . ARG A 1 178 ? 3.688 -1.791 -0.293 1.00 43.02 178 ARG A CA 1
ATOM 1391 C C . ARG A 1 178 ? 2.598 -1.847 -1.344 1.00 41.26 178 ARG A C 1
ATOM 1392 O O . ARG A 1 178 ? 1.513 -1.304 -1.150 1.00 43.37 178 ARG A O 1
ATOM 1400 N N . THR A 1 179 ? 2.893 -2.502 -2.454 1.00 40.80 179 THR A N 1
ATOM 1401 C CA . THR A 1 179 ? 1.995 -2.407 -3.602 1.00 43.24 179 THR A CA 1
ATOM 1402 C C . THR A 1 179 ? 1.585 -3.767 -4.115 1.00 41.10 179 THR A C 1
ATOM 1403 O O . THR A 1 179 ? 2.419 -4.677 -4.192 1.00 43.80 179 THR A O 1
ATOM 1407 N N . VAL A 1 180 ? 0.301 -3.892 -4.464 1.00 43.41 180 VAL A N 1
ATOM 1408 C CA . VAL A 1 180 ? -0.235 -5.107 -5.046 1.00 43.88 180 VAL A CA 1
ATOM 1409 C C . VAL A 1 180 ? -0.599 -4.842 -6.502 1.00 43.46 180 VAL A C 1
ATOM 1410 O O . VAL A 1 180 ? -1.169 -3.795 -6.829 1.00 45.28 180 VAL A O 1
ATOM 1414 N N . PHE A 1 181 ? -0.265 -5.798 -7.361 1.00 40.42 181 PHE A N 1
ATOM 1415 C CA . PHE A 1 181 ? -0.472 -5.674 -8.812 1.00 41.56 181 PHE A CA 1
ATOM 1416 C C . PHE A 1 181 ? -1.467 -6.736 -9.252 1.00 43.13 181 PHE A C 1
ATOM 1417 O O . PHE A 1 181 ? -1.250 -7.933 -9.045 1.00 42.11 181 PHE A O 1
ATOM 1425 N N . LEU A 1 182 ? -2.573 -6.291 -9.858 1.00 42.22 182 LEU A N 1
ATOM 1426 C CA . LEU A 1 182 ? -3.610 -7.197 -10.366 1.00 38.85 182 LEU A CA 1
ATOM 1427 C C . LEU A 1 182 ? -3.643 -7.244 -11.874 1.00 40.57 182 LEU A C 1
ATOM 1428 O O . LEU A 1 182 ? -3.792 -6.211 -12.522 1.00 41.80 182 LEU A O 1
ATOM 1433 N N . ASP A 1 183 ? -3.541 -8.442 -12.427 1.00 40.64 183 ASP A N 1
ATOM 1434 C CA . ASP A 1 183 ? -3.475 -8.587 -13.883 1.00 42.15 183 ASP A CA 1
ATOM 1435 C C . ASP A 1 183 ? -3.980 -9.974 -14.243 1.00 43.60 183 ASP A C 1
ATOM 1436 O O . ASP A 1 183 ? -3.826 -10.921 -13.450 1.00 44.76 183 ASP A O 1
ATOM 1441 N N . ASP A 1 184 ? -4.545 -10.101 -15.444 1.00 41.02 184 ASP A N 1
ATOM 1442 C CA . ASP A 1 184 ? -5.112 -11.356 -15.915 1.00 44.73 184 ASP A CA 1
ATOM 1443 C C . ASP A 1 184 ? -4.120 -12.192 -16.714 1.00 42.69 184 ASP A C 1
ATOM 1444 O O . ASP A 1 184 ? -4.402 -13.330 -17.084 1.00 47.08 184 ASP A O 1
ATOM 1449 N N . ASN A 1 185 ? -2.956 -11.613 -17.011 1.00 47.05 185 ASN A N 1
ATOM 1450 C CA . ASN A 1 185 ? -1.948 -12.274 -17.810 1.00 44.98 185 ASN A CA 1
ATOM 1451 C C . ASN A 1 185 ? -0.771 -12.819 -16.991 1.00 46.09 185 ASN A C 1
ATOM 1452 O O . ASN A 1 185 ? -0.129 -12.081 -16.250 1.00 45.85 185 ASN A O 1
ATOM 1457 N N . ILE A 1 186 ? -0.460 -14.100 -17.159 1.00 47.56 186 ILE A N 1
ATOM 1458 C CA . ILE A 1 186 ? 0.539 -14.741 -16.298 1.00 48.78 186 ILE A CA 1
ATOM 1459 C C . ILE A 1 186 ? 1.960 -14.182 -16.471 1.00 45.44 186 ILE A C 1
ATOM 1460 O O . ILE A 1 186 ? 2.724 -14.097 -15.503 1.00 48.63 186 ILE A O 1
ATOM 1465 N N . HIS A 1 187 ? 2.325 -13.792 -17.688 1.00 47.13 187 HIS A N 1
ATOM 1466 C CA . HIS A 1 187 ? 3.651 -13.222 -17.921 1.00 44.10 187 HIS A CA 1
ATOM 1467 C C . HIS A 1 187 ? 3.784 -11.857 -17.247 1.00 50.41 187 HIS A C 1
ATOM 1468 O O . HIS A 1 187 ? 4.828 -11.531 -16.671 1.00 46.00 187 HIS A O 1
ATOM 1475 N N . ASN A 1 188 ? 2.705 -11.084 -17.259 1.00 47.59 188 ASN A N 1
ATOM 1476 C CA . ASN A 1 188 ? 2.678 -9.799 -16.575 1.00 42.78 188 ASN A CA 1
ATOM 1477 C C . ASN A 1 188 ? 2.834 -9.994 -15.072 1.00 45.68 188 ASN A C 1
ATOM 1478 O O . ASN A 1 188 ? 3.529 -9.229 -14.406 1.00 44.80 188 ASN A O 1
ATOM 1483 N N . ILE A 1 189 ? 2.167 -11.018 -14.548 1.00 44.84 189 ILE A N 1
ATOM 1484 C CA . ILE A 1 189 ? 2.264 -11.334 -13.128 1.00 42.96 189 ILE A CA 1
ATOM 1485 C C . ILE A 1 189 ? 3.712 -11.705 -12.791 1.00 51.10 189 ILE A C 1
ATOM 1486 O O . ILE A 1 189 ? 4.257 -11.225 -11.815 1.00 47.09 189 ILE A O 1
ATOM 1491 N N . THR A 1 190 ? 4.337 -12.537 -13.618 1.00 45.25 190 THR A N 1
ATOM 1492 C CA . THR A 1 190 ? 5.726 -12.938 -13.402 1.00 43.27 190 THR A CA 1
ATOM 1493 C C . THR A 1 190 ? 6.636 -11.713 -13.398 1.00 44.94 190 THR A C 1
ATOM 1494 O O . THR A 1 190 ? 7.521 -11.597 -12.549 1.00 48.80 190 THR A O 1
ATOM 1498 N N . ALA A 1 191 ? 6.411 -10.797 -14.331 1.00 47.70 191 ALA A N 1
ATOM 1499 C CA . ALA A 1 191 ? 7.199 -9.568 -14.424 1.00 46.97 191 ALA A CA 1
ATOM 1500 C C . ALA A 1 191 ? 7.053 -8.719 -13.161 1.00 47.61 191 ALA A C 1
ATOM 1501 O O . ALA A 1 191 ? 8.044 -8.276 -12.582 1.00 46.89 191 ALA A O 1
ATOM 1503 N N . GLY A 1 192 ? 5.812 -8.507 -12.721 1.00 46.16 192 GLY A N 1
ATOM 1504 C CA . GLY A 1 192 ? 5.542 -7.755 -11.500 1.00 41.90 192 GLY A CA 1
ATOM 1505 C C . GLY A 1 192 ? 6.170 -8.384 -10.262 1.00 46.51 192 GLY A C 1
ATOM 1506 O O . GLY A 1 192 ? 6.697 -7.689 -9.382 1.00 44.26 192 GLY A O 1
ATOM 1507 N N . LYS A 1 193 ? 6.112 -9.709 -10.177 1.00 45.70 193 LYS A N 1
ATOM 1508 C CA . LYS A 1 193 ? 6.774 -10.390 -9.069 1.00 46.91 193 LYS A CA 1
ATOM 1509 C C . LYS A 1 193 ? 8.284 -10.165 -9.135 1.00 44.05 193 LYS A C 1
ATOM 1510 O O . LYS A 1 193 ? 8.926 -9.991 -8.085 1.00 48.91 193 LYS A O 1
ATOM 1516 N N . SER A 1 194 ? 8.845 -10.118 -10.339 1.00 45.98 194 SER A N 1
ATOM 1517 C CA . SER A 1 194 ? 10.303 -9.981 -10.462 1.00 42.74 194 SER A CA 1
ATOM 1518 C C . SER A 1 194 ? 10.781 -8.629 -9.916 1.00 57.56 194 SER A C 1
ATOM 1519 O O . SER A 1 194 ? 11.882 -8.537 -9.360 1.00 57.02 194 SER A O 1
ATOM 1522 N N . VAL A 1 195 ? 9.957 -7.590 -10.032 1.00 50.89 195 VAL A N 1
ATOM 1523 C CA . VAL A 1 195 ? 10.350 -6.280 -9.513 1.00 51.29 195 VAL A CA 1
ATOM 1524 C C . VAL A 1 195 ? 9.838 -6.034 -8.094 1.00 51.57 195 VAL A C 1
ATOM 1525 O O . VAL A 1 195 ? 9.886 -4.908 -7.598 1.00 55.17 195 VAL A O 1
ATOM 1529 N N . GLY A 1 196 ? 9.355 -7.082 -7.431 1.00 47.58 196 GLY A N 1
ATOM 1530 C CA . GLY A 1 196 ? 9.119 -7.005 -6.000 1.00 47.69 196 GLY A CA 1
ATOM 1531 C C . GLY A 1 196 ? 7.688 -6.690 -5.589 1.00 51.05 196 GLY A C 1
ATOM 1532 O O . GLY A 1 196 ? 7.401 -6.398 -4.428 1.00 49.88 196 GLY A O 1
ATOM 1533 N N . LEU A 1 197 ? 6.767 -6.758 -6.536 1.00 45.60 197 LEU A N 1
ATOM 1534 C CA . LEU A 1 197 ? 5.377 -6.466 -6.211 1.00 45.84 197 LEU A CA 1
ATOM 1535 C C . LEU A 1 197 ? 4.660 -7.684 -5.655 1.00 43.97 197 LEU A C 1
ATOM 1536 O O . LEU A 1 197 ? 4.973 -8.811 -6.046 1.00 50.04 197 LEU A O 1
ATOM 1541 N N . ARG A 1 198 ? 3.663 -7.462 -4.800 1.00 42.33 198 ARG A N 1
ATOM 1542 C CA . ARG A 1 198 ? 2.720 -8.523 -4.492 1.00 44.15 198 ARG A CA 1
ATOM 1543 C C . ARG A 1 198 ? 1.782 -8.612 -5.681 1.00 49.44 198 ARG A C 1
ATOM 1544 O O . ARG A 1 198 ? 1.542 -7.608 -6.351 1.00 46.87 198 ARG A O 1
ATOM 1552 N N . THR A 1 199 ? 1.293 -9.814 -5.953 1.00 44.11 199 THR A N 1
ATOM 1553 C CA . THR A 1 199 ? 0.544 -10.065 -7.194 1.00 44.94 199 THR A CA 1
ATOM 1554 C C . THR A 1 199 ? -0.758 -10.823 -7.025 1.00 47.47 199 THR A C 1
ATOM 1555 O O . THR A 1 199 ? -0.863 -11.757 -6.226 1.00 48.42 199 THR A O 1
ATOM 1559 N N . ILE A 1 200 ? -1.749 -10.424 -7.814 1.00 46.38 200 ILE A N 1
ATOM 1560 C CA . ILE A 1 200 ? -3.054 -11.084 -7.847 1.00 41.92 200 ILE A CA 1
ATOM 1561 C C . ILE A 1 200 ? -3.401 -11.435 -9.274 1.00 46.98 200 ILE A C 1
ATOM 1562 O O . ILE A 1 200 ? -3.599 -10.550 -10.096 1.00 46.37 200 ILE A O 1
ATOM 1567 N N . LEU A 1 201 ? -3.467 -12.726 -9.568 1.00 44.70 201 LEU A N 1
ATOM 1568 C CA . LEU A 1 201 ? -3.868 -13.182 -10.891 1.00 49.18 201 LEU A CA 1
ATOM 1569 C C . LEU A 1 201 ? -5.384 -13.104 -10.990 1.00 46.49 201 LEU A C 1
ATOM 1570 O O . LEU A 1 201 ? -6.084 -13.788 -10.248 1.00 50.72 201 LEU A O 1
ATOM 1575 N N . VAL A 1 202 ? -5.894 -12.275 -11.902 1.00 47.75 202 VAL A N 1
ATOM 1576 C CA . VAL A 1 202 ? -7.340 -12.151 -12.097 1.00 46.69 202 VAL A CA 1
ATOM 1577 C C . VAL A 1 202 ? -7.831 -13.007 -13.257 1.00 51.00 202 VAL A C 1
ATOM 1578 O O . VAL A 1 202 ? -7.256 -12.973 -14.350 1.00 50.04 202 VAL A O 1
ATOM 1582 N N . GLY A 1 203 ? -8.900 -13.774 -13.023 1.00 53.19 203 GLY A N 1
ATOM 1583 C CA . GLY A 1 203 ? -9.544 -14.521 -14.096 1.00 52.68 203 GLY A CA 1
ATOM 1584 C C . GLY A 1 203 ? -9.417 -16.033 -13.982 1.00 63.29 203 GLY A C 1
ATOM 1585 O O . GLY A 1 203 ? -9.903 -16.769 -14.847 1.00 63.79 203 GLY A O 1
ATOM 1586 N N . ARG A 1 204 ? -8.761 -16.490 -12.918 1.00 56.96 204 ARG A N 1
ATOM 1587 C CA . ARG A 1 204 ? -8.577 -17.914 -12.641 1.00 52.36 204 ARG A CA 1
ATOM 1588 C C . ARG A 1 204 ? -8.582 -18.105 -11.131 1.00 56.23 204 ARG A C 1
ATOM 1589 O O . ARG A 1 204 ? -8.156 -17.214 -10.402 1.00 60.34 204 ARG A O 1
ATOM 1591 N N . ALA A 1 205 ? -9.040 -19.261 -10.663 1.00 59.41 205 ALA A N 1
ATOM 1592 C CA . ALA A 1 205 ? -9.077 -19.526 -9.224 1.00 63.73 205 ALA A CA 1
ATOM 1593 C C . ALA A 1 205 ? -7.749 -20.086 -8.711 1.00 62.09 205 ALA A C 1
ATOM 1594 O O . ALA A 1 205 ? -7.444 -20.002 -7.521 1.00 66.44 205 ALA A O 1
ATOM 1596 N N . GLU A 1 206 ? -6.953 -20.635 -9.620 1.00 67.51 206 GLU A N 1
ATOM 1597 C CA . GLU A 1 206 ? -5.716 -21.321 -9.255 1.00 68.71 206 GLU A CA 1
ATOM 1598 C C . GLU A 1 206 ? -4.478 -20.442 -9.454 1.00 67.26 206 GLU A C 1
ATOM 1599 O O . GLU A 1 206 ? -4.248 -19.912 -10.540 1.00 68.37 206 GLU A O 1
ATOM 1605 N N . LYS A 1 207 ? -3.678 -20.298 -8.403 1.00 68.11 207 LYS A N 1
ATOM 1606 C CA . LYS A 1 207 ? -2.462 -19.488 -8.471 1.00 62.72 207 LYS A CA 1
ATOM 1607 C C . LYS A 1 207 ? -1.406 -20.063 -9.410 1.00 68.79 207 LYS A C 1
ATOM 1608 O O . LYS A 1 207 ? -1.264 -21.277 -9.527 1.00 74.55 207 LYS A O 1
ATOM 1614 N N . THR A 1 208 ? -0.671 -19.181 -10.079 1.00 66.40 208 THR A N 1
ATOM 1615 C CA . THR A 1 208 ? 0.570 -19.577 -10.734 1.00 64.24 208 THR A CA 1
ATOM 1616 C C . THR A 1 208 ? 1.683 -19.411 -9.712 1.00 65.27 208 THR A C 1
ATOM 1617 O O . THR A 1 208 ? 1.437 -18.949 -8.597 1.00 63.20 208 THR A O 1
ATOM 1621 N N . LYS A 1 209 ? 2.900 -19.777 -10.098 1.00 65.71 209 LYS A N 1
ATOM 1622 C CA . LYS A 1 209 ? 4.045 -19.734 -9.205 1.00 64.40 209 LYS A CA 1
ATOM 1623 C C . LYS A 1 209 ? 4.323 -18.319 -8.681 1.00 66.10 209 LYS A C 1
ATOM 1624 O O . LYS A 1 209 ? 4.679 -18.136 -7.517 1.00 61.49 209 LYS A O 1
ATOM 1630 N N . ASP A 1 210 ? 4.134 -17.325 -9.543 1.00 62.86 210 ASP A N 1
ATOM 1631 C CA . ASP A 1 210 ? 4.444 -15.935 -9.218 1.00 55.53 210 ASP A CA 1
ATOM 1632 C C . ASP A 1 210 ? 3.215 -15.152 -8.720 1.00 52.99 210 ASP A C 1
ATOM 1633 O O . ASP A 1 210 ? 3.286 -13.939 -8.512 1.00 56.08 210 ASP A O 1
ATOM 1638 N N . ALA A 1 211 ? 2.091 -15.841 -8.539 1.00 50.49 211 ALA A N 1
ATOM 1639 C CA . ALA A 1 211 ? 0.872 -15.201 -8.045 1.00 49.86 211 ALA A CA 1
ATOM 1640 C C . ALA A 1 211 ? 0.723 -15.390 -6.544 1.00 54.14 211 ALA A C 1
ATOM 1641 O O . ALA A 1 211 ? 0.597 -16.514 -6.059 1.00 57.03 211 ALA A O 1
ATOM 1643 N N . ASP A 1 212 ? 0.712 -14.293 -5.807 1.00 54.28 212 ASP A N 1
ATOM 1644 C CA . ASP A 1 212 ? 0.444 -14.395 -4.372 1.00 51.30 212 ASP A CA 1
ATOM 1645 C C . ASP A 1 212 ? -1.014 -14.794 -4.121 1.00 55.88 212 ASP A C 1
ATOM 1646 O O . ASP A 1 212 ? -1.320 -15.462 -3.131 1.00 56.95 212 ASP A O 1
ATOM 1651 N N . TYR A 1 213 ? -1.904 -14.384 -5.024 1.00 48.38 213 TYR A N 1
ATOM 1652 C CA . TYR A 1 213 ? -3.324 -14.662 -4.924 1.00 51.30 213 TYR A CA 1
ATOM 1653 C C . TYR A 1 213 ? -3.864 -14.912 -6.321 1.00 52.90 213 TYR A C 1
ATOM 1654 O O . TYR A 1 213 ? -3.229 -14.523 -7.303 1.00 51.17 213 TYR A O 1
ATOM 1663 N N . ALA A 1 214 ? -5.033 -15.537 -6.407 1.00 54.49 214 ALA A N 1
ATOM 1664 C CA . ALA A 1 214 ? -5.732 -15.690 -7.675 1.00 57.59 214 ALA A CA 1
ATOM 1665 C C . ALA A 1 214 ? -7.232 -15.664 -7.425 1.00 54.91 214 ALA A C 1
ATOM 1666 O O . ALA A 1 214 ? -7.720 -16.334 -6.519 1.00 57.00 214 ALA A O 1
ATOM 1668 N N . VAL A 1 215 ? -7.962 -14.872 -8.210 1.00 46.32 215 VAL A N 1
ATOM 1669 C CA . VAL A 1 215 ? -9.412 -14.774 -8.067 1.00 49.24 215 VAL A CA 1
ATOM 1670 C C . VAL A 1 215 ? -10.034 -14.745 -9.456 1.00 50.51 215 VAL A C 1
ATOM 1671 O O . VAL A 1 215 ? -9.469 -14.165 -10.374 1.00 52.32 215 VAL A O 1
ATOM 1675 N N . GLU A 1 216 ? -11.200 -15.362 -9.608 1.00 52.31 216 GLU A N 1
ATOM 1676 C CA . GLU A 1 216 ? -11.840 -15.417 -10.912 1.00 48.79 216 GLU A CA 1
ATOM 1677 C C . GLU A 1 216 ? -12.389 -14.049 -11.289 1.00 50.61 216 GLU A C 1
ATOM 1678 O O . GLU A 1 216 ? -12.377 -13.657 -12.456 1.00 49.93 216 GLU A O 1
ATOM 1684 N N . THR A 1 217 ? -12.848 -13.308 -10.297 1.00 50.95 217 THR A N 1
ATOM 1685 C CA . THR A 1 217 ? -13.386 -11.988 -10.526 1.00 51.51 217 THR A CA 1
ATOM 1686 C C . THR A 1 217 ? -12.740 -10.992 -9.598 1.00 49.75 217 THR A C 1
ATOM 1687 O O . THR A 1 217 ? -12.514 -11.288 -8.435 1.00 50.00 217 THR A O 1
ATOM 1691 N N . VAL A 1 218 ? -12.461 -9.799 -10.102 1.00 46.62 218 VAL A N 1
ATOM 1692 C CA . VAL A 1 218 ? -11.661 -8.847 -9.351 1.00 44.47 218 VAL A CA 1
ATOM 1693 C C . VAL A 1 218 ? -12.365 -8.384 -8.057 1.00 51.32 218 VAL A C 1
ATOM 1694 O O . VAL A 1 218 ? -11.694 -8.042 -7.075 1.00 51.34 218 VAL A O 1
ATOM 1698 N N . THR A 1 219 ? -13.701 -8.423 -8.016 1.00 47.11 219 THR A N 1
ATOM 1699 C CA . THR A 1 219 ? -14.407 -8.009 -6.799 1.00 49.00 219 THR A CA 1
ATOM 1700 C C . THR A 1 219 ? -14.168 -8.964 -5.646 1.00 49.93 219 THR A C 1
ATOM 1701 O O . THR A 1 219 ? -14.412 -8.616 -4.490 1.00 49.55 219 THR A O 1
ATOM 1705 N N . GLU A 1 220 ? -13.697 -10.168 -5.947 1.00 46.67 220 GLU A N 1
ATOM 1706 C CA . GLU A 1 220 ? -13.435 -11.144 -4.883 1.00 50.82 220 GLU A CA 1
ATOM 1707 C C . GLU A 1 220 ? -12.304 -10.733 -3.944 1.00 54.13 220 GLU A C 1
ATOM 1708 O O . GLU A 1 220 ? -12.160 -11.302 -2.844 1.00 52.88 220 GLU A O 1
ATOM 1714 N N . ILE A 1 221 ? -11.473 -9.770 -4.346 1.00 47.92 221 ILE A N 1
ATOM 1715 C CA . ILE A 1 221 ? -10.367 -9.372 -3.461 1.00 49.68 221 ILE A CA 1
ATOM 1716 C C . ILE A 1 221 ? -10.851 -8.805 -2.119 1.00 51.79 221 ILE A C 1
ATOM 1717 O O . ILE A 1 221 ? -10.085 -8.783 -1.151 1.00 50.46 221 ILE A O 1
ATOM 1722 N N . ALA A 1 222 ? -12.107 -8.371 -2.067 1.00 46.16 222 ALA A N 1
ATOM 1723 C CA . ALA A 1 222 ? -12.707 -7.879 -0.832 1.00 52.23 222 ALA A CA 1
ATOM 1724 C C . ALA A 1 222 ? -12.576 -8.901 0.293 1.00 58.51 222 ALA A C 1
ATOM 1725 O O . ALA A 1 222 ? -12.366 -8.539 1.453 1.00 54.38 222 ALA A O 1
ATOM 1727 N N . THR A 1 223 ? -12.694 -10.179 -0.050 1.00 54.15 223 THR A N 1
ATOM 1728 C CA . THR A 1 223 ? -12.578 -11.223 0.959 1.00 56.72 223 THR A CA 1
ATOM 1729 C C . THR A 1 223 ? -11.308 -12.045 0.793 1.00 58.53 223 THR A C 1
ATOM 1730 O O . THR A 1 223 ? -10.804 -12.594 1.759 1.00 55.40 223 THR A O 1
ATOM 1734 N N . ALA A 1 224 ? -10.775 -12.118 -0.423 1.00 50.41 224 ALA A N 1
ATOM 1735 C CA . ALA A 1 224 ? -9.613 -12.968 -0.671 1.00 50.06 224 ALA A CA 1
ATOM 1736 C C . ALA A 1 224 ? -8.296 -12.370 -0.194 1.00 49.35 224 ALA A C 1
ATOM 1737 O O . ALA A 1 224 ? -7.321 -13.083 -0.014 1.00 51.89 224 ALA A O 1
ATOM 1739 N N . VAL A 1 225 ? -8.254 -11.052 -0.045 1.00 51.73 225 VAL A N 1
ATOM 1740 C CA . VAL A 1 225 ? -7.047 -10.367 0.384 1.00 53.50 225 VAL A CA 1
ATOM 1741 C C . VAL A 1 225 ? -7.376 -9.451 1.568 1.00 49.08 225 VAL A C 1
ATOM 1742 O O . VAL A 1 225 ? -7.503 -8.238 1.417 1.00 49.16 225 VAL A O 1
ATOM 1746 N N . PRO A 1 226 ? -7.502 -10.038 2.769 1.00 51.34 226 PRO A N 1
ATOM 1747 C CA . PRO A 1 226 ? -8.032 -9.273 3.904 1.00 51.56 226 PRO A CA 1
ATOM 1748 C C . PRO A 1 226 ? -7.119 -8.132 4.362 1.00 45.25 226 PRO A C 1
ATOM 1749 O O . PRO A 1 226 ? -7.590 -7.186 4.982 1.00 51.11 226 PRO A O 1
ATOM 1753 N N . GLU A 1 227 ? -5.837 -8.188 4.017 1.00 46.87 227 GLU A N 1
ATOM 1754 C CA . GLU A 1 227 ? -4.910 -7.112 4.365 1.00 50.52 227 GLU A CA 1
ATOM 1755 C C . GLU A 1 227 ? -5.251 -5.760 3.714 1.00 44.86 227 GLU A C 1
ATOM 1756 O O . GLU A 1 227 ? -4.801 -4.711 4.170 1.00 48.69 227 GLU A O 1
ATOM 1758 N N . ILE A 1 228 ? -6.028 -5.771 2.636 1.00 48.24 228 ILE A N 1
ATOM 1759 C CA . ILE A 1 228 ? -6.487 -4.510 2.061 1.00 51.94 228 ILE A CA 1
ATOM 1760 C C . ILE A 1 228 ? -7.231 -3.648 3.080 1.00 48.64 228 ILE A C 1
ATOM 1761 O O . ILE A 1 228 ? -7.149 -2.407 3.052 1.00 46.50 228 ILE A O 1
ATOM 1766 N N . TRP A 1 229 ? -7.901 -4.307 4.032 1.00 47.19 229 TRP A N 1
ATOM 1767 C CA . TRP A 1 229 ? -8.706 -3.606 5.014 1.00 47.11 229 TRP A CA 1
ATOM 1768 C C . TRP A 1 229 ? -7.951 -3.267 6.292 1.00 52.37 229 TRP A C 1
ATOM 1769 O O . TRP A 1 229 ? -8.486 -2.578 7.153 1.00 49.58 229 TRP A O 1
ATOM 1780 N N . ALA A 1 230 ? -6.722 -3.761 6.398 1.00 48.45 230 ALA A N 1
ATOM 1781 C CA . ALA A 1 230 ? -5.876 -3.526 7.558 1.00 48.40 230 ALA A CA 1
ATOM 1782 C C . ALA A 1 230 ? -5.560 -2.041 7.664 1.00 57.45 230 ALA A C 1
ATOM 1783 O O . ALA A 1 230 ? -5.304 -1.384 6.652 1.00 58.41 230 ALA A O 1
ATOM 1785 N N . THR A 1 231 ? -5.582 -1.508 8.880 1.00 54.65 231 THR A N 1
ATOM 1786 C CA . THR A 1 231 ? -5.395 -0.077 9.076 1.00 57.95 231 THR A CA 1
ATOM 1787 C C . THR A 1 231 ? -4.001 0.283 9.576 1.00 62.58 231 THR A C 1
ATOM 1788 O O . THR A 1 231 ? -3.631 1.456 9.560 1.00 69.95 231 THR A O 1
ATOM 1792 N N . ALA A 1 232 ? -3.230 -0.710 10.024 1.00 53.79 232 ALA A N 1
ATOM 1793 C CA . ALA A 1 232 ? -1.873 -0.455 10.503 1.00 55.14 232 ALA A CA 1
ATOM 1794 C C . ALA A 1 232 ? -1.064 0.179 9.381 1.00 69.84 232 ALA A C 1
ATOM 1795 O O . ALA A 1 232 ? -1.155 -0.244 8.228 1.00 59.92 232 ALA A O 1
ATOM 1797 N N . THR A 1 233 ? -0.287 1.198 9.734 1.00 69.17 233 THR A N 1
ATOM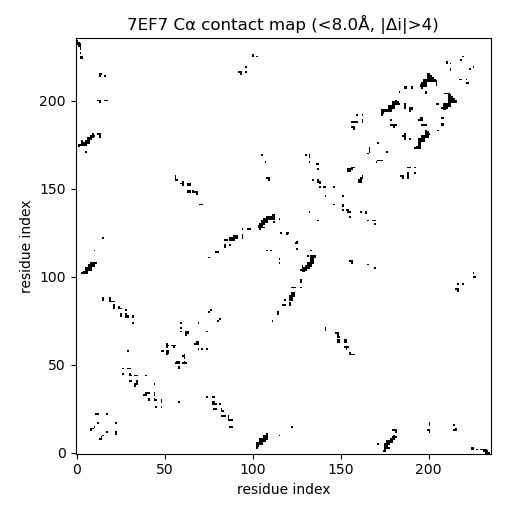 1798 C CA . THR A 1 233 ? 0.320 2.086 8.752 1.00 78.51 233 THR A CA 1
ATOM 1799 C C . THR A 1 233 ? 1.769 1.729 8.457 1.00 64.20 233 THR A C 1
ATOM 1800 O O . THR A 1 233 ? 2.330 2.167 7.455 1.00 77.62 233 THR A O 1
ATOM 1804 N N . ALA A 1 234 ? 2.370 0.924 9.323 1.00 62.70 234 ALA A N 1
ATOM 1805 C CA . ALA A 1 234 ? 3.778 0.596 9.188 1.00 62.62 234 ALA A CA 1
ATOM 1806 C C . ALA A 1 234 ? 4.008 -0.904 9.289 1.00 61.87 234 ALA A C 1
ATOM 1807 O O . ALA A 1 234 ? 3.202 -1.631 9.866 1.00 55.57 234 ALA A O 1
ATOM 1809 N N . THR A 1 235 ? 5.119 -1.360 8.726 1.00 64.04 235 THR A N 1
ATOM 1810 C CA . THR A 1 235 ? 5.457 -2.776 8.749 1.00 59.77 235 THR A CA 1
ATOM 1811 C C . THR A 1 235 ? 5.816 -3.211 10.164 1.00 68.05 235 THR A C 1
ATOM 1812 O O . THR A 1 235 ? 6.232 -2.391 10.984 1.00 70.77 235 THR A O 1
ATOM 1816 N N . GLY A 1 236 ? 5.647 -4.500 10.443 1.00 69.22 236 GLY A N 1
ATOM 1817 C CA . GLY A 1 236 ? 5.987 -5.051 11.742 1.00 70.59 236 GLY A CA 1
ATOM 1818 C C . GLY A 1 236 ? 5.950 -6.567 11.771 1.00 67.43 236 GLY A C 1
ATOM 1819 O O . GLY A 1 236 ? 5.383 -7.199 10.878 1.00 71.49 236 GLY A O 1
ATOM 1820 N N . GLY A 1 237 ? 6.557 -7.150 12.801 1.00 71.15 237 GLY A N 1
ATOM 1821 C CA . GLY A 1 237 ? 6.592 -8.593 12.948 1.00 67.03 237 GLY A CA 1
ATOM 1822 C C . GLY A 1 237 ? 5.833 -9.040 14.179 1.00 71.75 237 GLY A C 1
ATOM 1823 O O . GLY A 1 237 ? 5.361 -8.208 14.954 1.00 64.32 237 GLY A O 1
ATOM 1824 N N . PHE A 1 238 ? 5.707 -10.352 14.358 1.00 74.07 238 PHE A N 1
ATOM 1825 C CA . PHE A 1 238 ? 5.004 -10.903 15.515 1.00 66.83 238 PHE A CA 1
ATOM 1826 C C . PHE A 1 238 ? 5.751 -12.094 16.112 1.00 72.78 238 PHE A C 1
ATOM 1827 O O . PHE A 1 238 ? 5.132 -13.067 16.546 1.00 76.63 238 PHE A O 1
#

GO terms:
  GO:0005634 nucleus (C, IDA)
  GO:0005737 cytoplasm (C, IDA)
  GO:0005829 cytosol (C, IDA)
  GO:0008253 5'-nucleotidase activity (F, IDA)
  GO:1903229 xanthosine biosynthetic process (P, IDA)
  GO:0006152 purine nucleoside catabolic process (P, IDA)
  GO:0009414 response to water deprivation (P, IMP)
  GO:0009737 response to abscisic acid (P, IMP)

InterPro domains:
  IPR010237 Pyrimidine 5-nucleotidase [SFLDG01132] (3-233)
  IPR010237 Pyrimidine 5-nucleotidase [TIGR01993] (8-202)
  IPR010237 Pyrimidine 5-nucleotidase [cd02604] (8-204)
  IPR023214 HAD superfamily [G3DSA:3.40.50.1000] (89-234)
  IPR036412 HAD-like superfamily [SSF56784] (1-229)

Secondary structure (DSSP, 8-state):
-----EEEE--TTTTS-GGGSHHHHHHHHHHHHHHHHH---HHHHHHHHHHHHHHHSSHHHHHHHTT----HHHHHHHHTTTS-GGGSPP-HHHHHHHHH--SEEEEE-SS-HHHHHHHHHHHT-TTS-SEEE-HHHH-GGGSSS---TTTSPPP-TTSHHHHHHHHHHHT--GGGEEEEES-HHHHHHHHHTT-EEEEES-SS--TT-SEEESSGGGHHHH-GGGG----S----

Nearest PDB structures (foldseek):
  7ef7-assembly1_A  TM=1.004E+00  e=1.151E-47  Arabidopsis thaliana
  7ef6-assembly1_A  TM=9.936E-01  e=2.234E-44  Arabidopsis thaliana
  3opx-assembly1_A  TM=8.605E-01  e=2.497E-16  Saccharomyces cerevisiae
  3onn-assembly1_A  TM=8.579E-01  e=5.981E-16  Saccharomyces cerevisiae
  4gib-assembly2_B  TM=6.094E-01  e=1.115E-07  Clostridioides difficile 630

Solvent-accessible surface area: 11721 Å² total; per-residue (Å²): 76,42,5,10,72,4,0,1,0,4,1,40,22,3,2,4,52,118,174,19,27,2,17,81,22,32,97,92,15,16,7,42,3,0,53,123,81,67,66,41,70,94,93,121,0,30,70,34,30,78,104,5,118,177,92,95,15,14,2,1,5,0,1,7,53,100,50,72,101,5,76,1,82,78,12,16,75,22,1,21,41,142,12,58,23,70,52,4,106,95,39,102,151,0,117,92,17,0,93,155,5,182,19,73,24,0,0,4,4,40,7,14,106,98,3,0,50,89,0,9,129,91,2,24,0,93,130,14,34,99,70,48,0,5,2,55,42,4,8,86,64,14,59,84,83,135,18,185,17,109,95,86,90,23,31,11,10,52,42,94,76,0,1,65,18,2,28,151,69,1,126,16,49,34,170,36,1,0,0,0,1,50,49,84,112,11,0,66,7,0,65,72,43,45,5,48,0,1,6,5,52,32,57,126,131,49,195,26,6,50,69,18,4,106,56,5,15,73,0,30,119,40,1,92,29,6,99,46,118,59,124,65,93,38,66,224

CATH classification: 3.40.50.1000

Foldseek 3Di:
DFAAQEEEEEFPCAQFNPVLPQVVLLLQLQLVVCCVVPVDDSVVSSVQQVVQCVPPVGSVLSCLQVFHLDQVVVSCCRRQVPTPLLSGAADVLVLVVLVVQPHAYEYQYAHDPVNRCSNCVRNVNNPSHDYYCYQCLLQVCSPDPDDGSNPGRRDHPPDLSSVVSRCVVVVDDQSNYEYEDQDPSNLVSSLVVRHAYEHEQDQDDDPSHPGYDNHNSCCVPRVVSSVPDDDDDDDD

Organism: Arabidopsis thaliana (NCBI:txid3702)